Protein AF-A0A3D1Q870-F1 (afdb_monomer)

Secondary structure (DSSP, 8-state):
---------------------S------PPPPPTTEEEEEEEEEETTEEEEEESTT-TTSEEEPTT-BTTEEEEEEEEEEEEEEEEETTEEEEEEEEEEEEEEEEESTTSPPSSSPPPPSEEEEEEE-S-SS--BPPTT--EEEES--SSEEEEEEPPPB-SS-EEEEEEEETTEEEEEEETT--EEEEE-----S---EEEEEEESSS--

Structure (mmCIF, N/CA/C/O backbone):
data_AF-A0A3D1Q870-F1
#
_entry.id   AF-A0A3D1Q870-F1
#
loop_
_atom_site.group_PDB
_atom_site.id
_atom_site.type_symbol
_atom_site.label_atom_id
_atom_site.label_alt_id
_atom_site.label_comp_id
_atom_site.label_asym_id
_atom_site.label_entity_id
_atom_site.label_seq_id
_atom_site.pdbx_PDB_ins_code
_atom_site.Cartn_x
_atom_site.Cartn_y
_atom_site.Cartn_z
_atom_site.occupancy
_atom_site.B_iso_or_equiv
_atom_site.auth_seq_id
_atom_site.auth_comp_id
_atom_site.auth_asym_id
_atom_site.auth_atom_id
_atom_site.pdbx_PDB_model_num
ATOM 1 N N . MET A 1 1 ? -4.035 -58.813 -5.863 1.00 33.41 1 MET A N 1
ATOM 2 C CA . MET A 1 1 ? -3.296 -58.570 -4.606 1.00 33.41 1 MET A CA 1
ATOM 3 C C . MET A 1 1 ? -2.675 -57.186 -4.696 1.00 33.41 1 MET A C 1
ATOM 5 O O . MET A 1 1 ? -2.059 -56.928 -5.717 1.00 33.41 1 MET A O 1
ATOM 9 N N . LEU A 1 2 ? -2.872 -56.376 -3.641 1.00 24.66 2 LEU A N 1
ATOM 10 C CA . LEU A 1 2 ? -2.415 -54.988 -3.397 1.00 24.66 2 LEU A CA 1
ATOM 11 C C . LEU A 1 2 ? -2.923 -53.922 -4.392 1.00 24.66 2 LEU A C 1
ATOM 13 O O . LEU A 1 2 ? -2.919 -54.154 -5.588 1.00 24.66 2 LEU A O 1
ATOM 17 N N . SER A 1 3 ? -3.349 -52.710 -4.025 1.00 25.30 3 SER A N 1
ATOM 18 C CA . SER A 1 3 ? -3.689 -52.026 -2.759 1.00 25.30 3 SER A CA 1
ATOM 19 C C . SER A 1 3 ? -4.341 -50.686 -3.178 1.00 25.30 3 SER A C 1
ATOM 21 O O . SER A 1 3 ? -3.801 -50.010 -4.041 1.00 25.30 3 SER A O 1
ATOM 23 N N . SER A 1 4 ? -5.589 -50.394 -2.800 1.00 25.77 4 SER A N 1
ATOM 24 C CA . SER A 1 4 ? -6.003 -49.472 -1.718 1.00 25.77 4 SER A CA 1
ATOM 25 C C . SER A 1 4 ? -5.886 -47.947 -1.986 1.00 25.77 4 SER A C 1
ATOM 27 O O . SER A 1 4 ? -4.784 -47.422 -1.994 1.00 25.77 4 SER A O 1
ATOM 29 N N . PHE A 1 5 ? -7.068 -47.293 -2.083 1.00 26.98 5 PHE A N 1
ATOM 30 C CA . PHE A 1 5 ? -7.522 -46.002 -1.486 1.00 26.98 5 PHE A CA 1
ATOM 31 C C . PHE A 1 5 ? -6.734 -44.684 -1.750 1.00 26.98 5 PHE A C 1
ATOM 33 O O . PHE A 1 5 ? -5.523 -44.661 -1.644 1.00 26.98 5 PHE A O 1
ATOM 40 N N . LYS A 1 6 ? -7.324 -43.500 -2.026 1.00 26.97 6 LYS A N 1
ATOM 41 C CA . LYS A 1 6 ? -8.553 -42.829 -1.528 1.00 26.97 6 LYS A CA 1
ATOM 42 C C . LYS A 1 6 ? -9.106 -41.789 -2.541 1.00 26.97 6 LYS A C 1
ATOM 44 O O . LYS A 1 6 ? -8.357 -41.184 -3.295 1.00 26.97 6 LYS A O 1
ATOM 49 N N . LYS A 1 7 ? -10.427 -41.562 -2.438 1.00 28.06 7 LYS A N 1
ATOM 50 C CA . LYS A 1 7 ? -11.254 -40.396 -2.851 1.00 28.06 7 LYS A CA 1
ATOM 51 C C . LYS A 1 7 ? -10.486 -39.058 -2.752 1.00 28.06 7 LYS A C 1
ATOM 53 O O . LYS A 1 7 ? -9.773 -38.873 -1.778 1.00 28.06 7 LYS A O 1
ATOM 58 N N . GLY A 1 8 ? -10.605 -38.079 -3.648 1.00 35.22 8 GLY A N 1
ATOM 59 C CA . GLY A 1 8 ? -11.758 -37.682 -4.458 1.00 35.22 8 GLY A CA 1
ATOM 60 C C . GLY A 1 8 ? -12.431 -36.448 -3.845 1.00 35.22 8 GLY A C 1
ATOM 61 O O . GLY A 1 8 ? -13.452 -36.602 -3.184 1.00 35.22 8 GLY A O 1
ATOM 62 N N . LEU A 1 9 ? -11.824 -35.269 -4.024 1.00 27.78 9 LEU A N 1
ATOM 63 C CA . LEU A 1 9 ? -12.400 -33.915 -3.919 1.00 27.78 9 LEU A CA 1
ATOM 64 C C . LEU A 1 9 ? -11.300 -32.966 -4.459 1.00 27.78 9 LEU A C 1
ATOM 66 O O . LEU A 1 9 ? -10.149 -33.134 -4.074 1.00 27.78 9 LEU A O 1
ATOM 70 N N . VAL A 1 10 ? -11.526 -32.065 -5.418 1.00 26.92 10 VAL A N 1
ATOM 71 C CA . VAL A 1 10 ? -11.906 -30.668 -5.142 1.00 26.92 10 VAL A CA 1
ATOM 72 C C . VAL A 1 10 ? -11.896 -29.853 -6.456 1.00 26.92 10 VAL A C 1
ATOM 74 O O . VAL A 1 10 ? -10.986 -29.990 -7.264 1.00 26.92 10 VAL A O 1
ATOM 77 N N . LEU A 1 11 ? -12.921 -28.999 -6.566 1.00 24.77 11 LEU A N 1
ATOM 78 C CA . LEU A 1 11 ? -13.092 -27.717 -7.274 1.00 24.77 11 LEU A CA 1
ATOM 79 C C . LEU A 1 11 ? -12.929 -27.582 -8.802 1.00 24.77 11 LEU A C 1
ATOM 81 O O . LEU A 1 11 ? -11.872 -27.719 -9.404 1.00 24.77 11 LEU A O 1
ATOM 85 N N . THR A 1 12 ? -14.045 -27.137 -9.374 1.00 30.58 12 THR A N 1
ATOM 86 C CA . THR A 1 12 ? -14.262 -26.498 -10.670 1.00 30.58 12 THR A CA 1
ATOM 87 C C . THR A 1 12 ? -13.634 -25.104 -10.807 1.00 30.58 12 THR A C 1
ATOM 89 O O . THR A 1 12 ? -13.746 -24.285 -9.902 1.00 30.58 12 THR A O 1
ATOM 92 N N . LEU A 1 13 ? -13.151 -24.857 -12.035 1.00 30.41 13 LEU A N 1
ATOM 93 C CA . LEU A 1 13 ? -13.027 -23.594 -12.786 1.00 30.41 13 LEU A CA 1
ATOM 94 C C . LEU A 1 13 ? -12.157 -22.462 -12.204 1.00 30.41 13 LEU A C 1
ATOM 96 O O . LEU A 1 13 ? -12.638 -21.635 -11.442 1.00 30.41 13 LEU A O 1
ATOM 100 N N . ALA A 1 14 ? -10.924 -22.345 -12.712 1.00 30.56 14 ALA A N 1
ATOM 101 C CA . ALA A 1 14 ? -10.454 -21.209 -13.526 1.00 30.56 14 ALA A CA 1
ATOM 102 C C . ALA A 1 14 ? -8.920 -21.245 -13.644 1.00 30.56 14 ALA A C 1
ATOM 104 O O . ALA A 1 14 ? -8.225 -20.882 -12.708 1.00 30.56 14 ALA A O 1
ATOM 105 N N . ALA A 1 15 ? -8.414 -21.699 -14.792 1.00 31.33 15 ALA A N 1
ATOM 106 C CA . ALA A 1 15 ? -7.154 -21.271 -15.413 1.00 31.33 15 ALA A CA 1
ATOM 107 C C . ALA A 1 15 ? -6.890 -22.215 -16.590 1.00 31.33 15 ALA A C 1
ATOM 109 O O . ALA A 1 15 ? -6.182 -23.212 -16.477 1.00 31.33 15 ALA A O 1
ATOM 110 N N . LEU A 1 16 ? -7.510 -21.917 -17.733 1.00 32.25 16 LEU A N 1
ATOM 111 C CA . LEU A 1 16 ? -7.044 -22.441 -19.009 1.00 32.25 16 LEU A CA 1
ATOM 112 C C . LEU A 1 16 ? -5.763 -21.675 -19.356 1.00 32.25 16 LEU A C 1
ATOM 114 O O . LEU A 1 16 ? -5.789 -20.704 -20.103 1.00 32.25 16 LEU A O 1
ATOM 118 N N . PHE A 1 17 ? -4.656 -22.080 -18.750 1.00 43.50 17 PHE A N 1
ATOM 119 C CA . PHE A 1 17 ? -3.325 -21.753 -19.228 1.00 43.50 17 PHE A CA 1
ATOM 120 C C . PHE A 1 17 ? -2.703 -23.085 -19.597 1.00 43.50 17 PHE A C 1
ATOM 122 O O . PHE A 1 17 ? -2.547 -23.929 -18.722 1.00 43.50 17 PHE A O 1
ATOM 129 N N . LEU A 1 18 ? -2.471 -23.297 -20.891 1.00 37.19 18 LEU A N 1
ATOM 130 C CA . LEU A 1 18 ? -1.413 -24.126 -21.473 1.00 37.19 18 LEU A CA 1
ATOM 131 C C . LEU A 1 18 ? -1.760 -24.375 -22.940 1.00 37.19 18 LEU A C 1
ATOM 133 O O . LEU A 1 18 ? -2.785 -24.987 -23.222 1.00 37.19 18 LEU A O 1
ATOM 137 N N . LEU A 1 19 ? -0.892 -23.863 -23.817 1.00 34.41 19 LEU A N 1
ATOM 138 C CA . LEU A 1 19 ? -0.561 -24.225 -25.208 1.00 34.41 19 LEU A CA 1
ATOM 139 C C . LEU A 1 19 ? 0.023 -22.922 -25.804 1.00 34.41 19 LEU A C 1
ATOM 141 O O . LEU A 1 19 ? -0.718 -21.964 -25.959 1.00 34.41 19 LEU A O 1
ATOM 145 N N . LEU A 1 20 ? 1.304 -22.724 -26.117 1.00 34.03 20 LEU A N 1
ATOM 146 C CA . LEU A 1 20 ? 2.450 -23.582 -26.407 1.00 34.03 20 LEU A CA 1
ATOM 147 C C . LEU A 1 20 ? 3.723 -22.724 -26.250 1.00 34.03 20 LEU A C 1
ATOM 149 O O . LEU A 1 20 ? 3.874 -21.762 -26.997 1.00 34.03 20 LEU A O 1
ATOM 153 N N . SER A 1 21 ? 4.672 -23.111 -25.399 1.00 33.03 21 SER A N 1
ATOM 154 C CA . SER A 1 21 ? 6.092 -22.784 -25.619 1.00 33.03 21 SER A CA 1
ATOM 155 C C . SER A 1 21 ? 6.983 -23.691 -24.755 1.00 33.03 21 SER A C 1
ATOM 157 O O . SER A 1 21 ? 6.813 -23.731 -23.539 1.00 33.03 21 SER A O 1
ATOM 159 N N . PRO A 1 22 ? 7.933 -24.443 -25.346 1.00 36.12 22 PRO A N 1
ATOM 160 C CA . PRO A 1 22 ? 8.805 -25.379 -24.625 1.00 36.12 22 PRO A CA 1
ATOM 161 C C . PRO A 1 22 ? 9.960 -24.697 -23.863 1.00 36.12 22 PRO A C 1
ATOM 163 O O . PRO A 1 22 ? 10.930 -25.355 -23.505 1.00 36.12 22 PRO A O 1
ATOM 166 N N . TRP A 1 23 ? 9.844 -23.401 -23.570 1.00 33.28 23 TRP A N 1
ATOM 167 C CA . TRP A 1 23 ? 10.795 -22.633 -22.764 1.00 33.28 23 TRP A CA 1
ATOM 168 C C . TRP A 1 23 ? 10.153 -22.263 -21.432 1.00 33.28 23 TRP A C 1
ATOM 170 O O . TRP A 1 23 ? 9.948 -21.096 -21.129 1.00 33.28 23 TRP A O 1
ATOM 180 N N . ASN A 1 24 ? 9.791 -23.268 -20.639 1.00 44.81 24 ASN A N 1
ATOM 181 C CA . ASN A 1 24 ? 9.453 -23.043 -19.238 1.00 44.81 24 ASN A CA 1
ATOM 182 C C . ASN A 1 24 ? 10.723 -23.223 -18.397 1.00 44.81 24 ASN A C 1
ATOM 184 O O . ASN A 1 24 ? 10.814 -24.118 -17.558 1.00 44.81 24 ASN A O 1
ATOM 188 N N . THR A 1 25 ? 11.727 -22.386 -18.664 1.00 38.81 25 THR A N 1
ATOM 189 C CA . THR A 1 25 ? 12.669 -21.994 -17.615 1.00 38.81 25 THR A CA 1
ATOM 190 C C . THR A 1 25 ? 11.828 -21.176 -16.645 1.00 38.81 25 THR A C 1
ATOM 192 O O . THR A 1 25 ? 11.110 -20.284 -17.086 1.00 38.81 25 THR A O 1
ATOM 195 N N . ALA A 1 26 ? 11.812 -21.527 -15.360 1.00 40.56 26 ALA A N 1
ATOM 196 C CA . ALA A 1 26 ? 11.117 -20.737 -14.352 1.00 40.56 26 ALA A CA 1
ATOM 197 C C . ALA A 1 26 ? 11.496 -19.260 -14.546 1.00 40.56 26 ALA A C 1
ATOM 199 O O . ALA A 1 26 ? 12.675 -18.930 -14.436 1.00 40.56 26 ALA A O 1
ATOM 200 N N . ALA A 1 27 ? 10.538 -18.407 -14.920 1.00 48.28 27 ALA A N 1
ATOM 201 C CA . ALA A 1 27 ? 10.778 -16.975 -14.981 1.00 48.28 27 ALA A CA 1
ATOM 202 C C . ALA A 1 27 ? 11.251 -16.573 -13.584 1.00 48.28 27 ALA A C 1
ATOM 204 O O . ALA A 1 27 ? 10.527 -16.768 -12.607 1.00 48.28 27 ALA A O 1
ATOM 205 N N . ILE A 1 28 ? 12.497 -16.122 -13.477 1.00 56.97 28 ILE A N 1
ATOM 206 C CA . ILE A 1 28 ? 13.019 -15.579 -12.231 1.00 56.97 28 ILE A CA 1
ATOM 207 C C . ILE A 1 28 ? 12.273 -14.25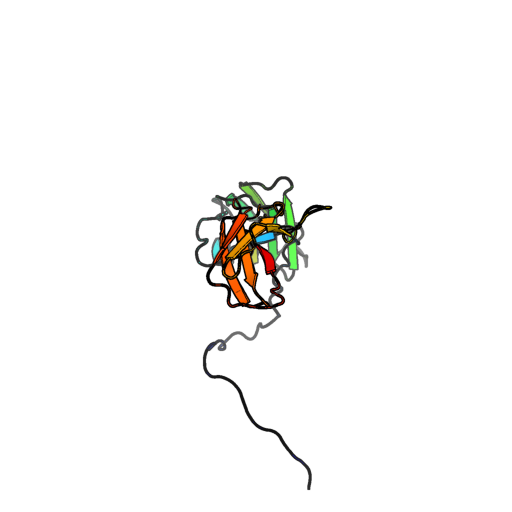9 -12.063 1.00 56.97 28 ILE A C 1
ATOM 209 O O . ILE A 1 28 ? 12.607 -13.265 -12.705 1.00 56.97 28 ILE A O 1
ATOM 213 N N . GLU A 1 29 ? 11.180 -14.279 -11.301 1.00 63.19 29 GLU A N 1
ATOM 214 C CA . GLU A 1 29 ? 10.528 -13.051 -10.867 1.00 63.19 29 GLU A CA 1
ATOM 215 C C . GLU A 1 29 ? 11.457 -12.363 -9.866 1.00 63.19 29 GLU A C 1
ATOM 217 O O . GLU A 1 29 ? 11.959 -12.985 -8.929 1.00 63.19 29 GLU A O 1
ATOM 222 N N . ALA A 1 30 ? 11.724 -11.086 -10.110 1.00 70.50 30 ALA A N 1
ATOM 223 C CA . ALA A 1 30 ? 12.561 -10.269 -9.261 1.00 70.50 30 ALA A CA 1
ATOM 224 C C . ALA A 1 30 ? 11.982 -10.159 -7.843 1.00 70.50 30 ALA A C 1
ATOM 226 O O . ALA A 1 30 ? 10.779 -9.956 -7.661 1.00 70.50 30 ALA A O 1
ATOM 227 N N . GLU A 1 31 ? 12.855 -10.243 -6.841 1.00 76.31 31 GLU A N 1
ATOM 228 C CA . GLU A 1 31 ? 12.473 -10.042 -5.447 1.00 76.31 31 GLU A CA 1
ATOM 229 C C . GLU A 1 31 ? 12.440 -8.540 -5.132 1.00 76.31 31 GLU A C 1
ATOM 231 O O . GLU A 1 31 ? 13.410 -7.812 -5.361 1.00 76.31 31 GLU A O 1
ATOM 236 N N . LEU A 1 32 ? 11.299 -8.059 -4.634 1.00 85.81 32 LEU A N 1
ATOM 237 C CA . LEU A 1 32 ? 11.161 -6.676 -4.189 1.00 85.81 32 LEU A CA 1
ATOM 238 C C . LEU A 1 32 ? 11.816 -6.493 -2.817 1.00 85.81 32 LEU A C 1
ATOM 240 O O . LEU A 1 32 ? 11.658 -7.364 -1.960 1.00 85.81 32 LEU A O 1
ATOM 244 N N . PRO A 1 33 ? 12.477 -5.351 -2.557 1.00 84.44 33 PRO A N 1
ATOM 245 C CA . PRO A 1 33 ? 12.966 -5.040 -1.220 1.00 84.44 33 PRO A CA 1
ATOM 246 C C . PRO A 1 33 ? 11.843 -5.084 -0.178 1.00 84.44 33 PRO A C 1
ATOM 248 O O . PRO A 1 33 ? 10.723 -4.630 -0.443 1.00 84.44 33 PRO A O 1
ATOM 251 N N . GLU A 1 34 ? 12.156 -5.578 1.023 1.00 78.12 34 GLU A N 1
ATOM 252 C CA . GLU A 1 34 ? 11.234 -5.532 2.161 1.00 78.12 34 GLU A CA 1
ATOM 253 C C . GLU A 1 34 ? 10.720 -4.104 2.401 1.00 78.12 34 GLU A C 1
ATOM 255 O O . GLU A 1 34 ? 11.435 -3.119 2.203 1.00 78.12 34 GLU A O 1
ATOM 260 N N . GLY A 1 35 ? 9.456 -3.983 2.816 1.00 75.19 35 GLY A N 1
ATOM 261 C CA . GLY A 1 35 ? 8.831 -2.677 3.031 1.00 75.19 35 GLY A CA 1
ATOM 262 C C . GLY A 1 35 ? 8.480 -1.933 1.738 1.00 75.19 35 GLY A C 1
ATOM 263 O O . GLY A 1 35 ? 8.226 -0.732 1.776 1.00 75.19 35 GLY A O 1
ATOM 264 N N . THR A 1 36 ? 8.446 -2.607 0.584 1.00 84.50 36 THR A N 1
ATOM 265 C CA . THR A 1 36 ? 7.981 -2.020 -0.681 1.00 84.50 36 THR A CA 1
ATOM 266 C C . THR A 1 36 ? 6.827 -2.811 -1.288 1.00 84.50 36 THR A C 1
ATOM 268 O O . THR A 1 36 ? 6.612 -3.980 -0.974 1.00 84.50 36 THR A O 1
ATOM 271 N N . VAL A 1 37 ? 6.049 -2.155 -2.150 1.00 86.06 37 VAL A N 1
ATOM 272 C CA . VAL A 1 37 ? 4.981 -2.794 -2.928 1.00 86.06 37 VAL A CA 1
ATOM 273 C C . VAL A 1 37 ? 5.076 -2.381 -4.390 1.00 86.06 37 VAL A C 1
ATOM 275 O O . VAL A 1 37 ? 5.227 -1.194 -4.699 1.00 86.06 37 VAL A O 1
ATOM 278 N N . GLU A 1 38 ? 4.987 -3.363 -5.289 1.00 90.94 38 GLU A N 1
ATOM 279 C CA . GLU A 1 38 ? 4.937 -3.143 -6.735 1.00 90.94 38 GLU A CA 1
ATOM 280 C C . GLU A 1 38 ? 3.742 -2.255 -7.092 1.00 90.94 38 GLU A C 1
ATOM 282 O O . GLU A 1 38 ? 2.603 -2.511 -6.696 1.00 90.94 38 GLU A O 1
ATOM 287 N N . ILE A 1 39 ? 4.004 -1.209 -7.873 1.00 89.88 39 ILE A N 1
ATOM 288 C CA . ILE A 1 39 ? 2.956 -0.338 -8.413 1.00 89.88 39 ILE A CA 1
ATOM 289 C C . ILE A 1 39 ? 2.927 -0.314 -9.933 1.00 89.88 39 ILE A C 1
ATOM 291 O O . ILE A 1 39 ? 1.913 0.096 -10.494 1.00 89.88 39 ILE A O 1
ATOM 295 N N . ALA A 1 40 ? 4.010 -0.728 -10.584 1.00 95.38 40 ALA A N 1
ATOM 296 C CA . ALA A 1 40 ? 4.080 -0.860 -12.025 1.00 95.38 40 ALA A CA 1
ATOM 297 C C . ALA A 1 40 ? 5.156 -1.877 -12.400 1.00 95.38 40 ALA A C 1
ATOM 299 O O . ALA A 1 40 ? 6.270 -1.820 -11.883 1.00 95.38 40 ALA A O 1
ATOM 300 N N . LYS A 1 41 ? 4.839 -2.738 -13.357 1.00 96.44 41 LYS A N 1
ATOM 301 C CA . LYS A 1 41 ? 5.787 -3.573 -14.081 1.00 96.44 41 LYS A CA 1
ATOM 302 C C . LYS A 1 41 ? 5.608 -3.341 -15.570 1.00 96.44 41 LYS A C 1
ATOM 304 O O . LYS A 1 41 ? 4.479 -3.319 -16.068 1.00 96.44 41 LYS A O 1
ATOM 309 N N . PHE A 1 42 ? 6.722 -3.164 -16.266 1.00 97.25 42 PHE A N 1
ATOM 310 C CA . PHE A 1 42 ? 6.771 -3.023 -17.713 1.00 97.25 42 PHE A CA 1
ATOM 311 C C . PHE A 1 42 ? 7.605 -4.152 -18.296 1.00 97.25 42 PHE A C 1
ATOM 313 O O . PHE A 1 42 ? 8.734 -4.352 -17.858 1.00 97.25 42 PHE A O 1
ATOM 320 N N . ASN A 1 43 ? 7.076 -4.841 -19.301 1.00 95.94 43 ASN A N 1
ATOM 321 C CA . ASN A 1 43 ? 7.863 -5.767 -20.110 1.00 95.94 43 ASN A CA 1
ATOM 322 C C . ASN A 1 43 ? 8.504 -4.991 -21.259 1.00 95.94 43 ASN A C 1
ATOM 324 O O . ASN A 1 43 ? 7.835 -4.168 -21.889 1.00 95.94 43 ASN A O 1
ATOM 328 N N . CYS A 1 44 ? 9.771 -5.260 -21.538 1.00 93.62 44 CYS A N 1
ATOM 329 C CA . CYS A 1 44 ? 10.439 -4.774 -22.732 1.00 93.62 44 CYS A CA 1
ATOM 330 C C . CYS A 1 44 ? 10.195 -5.770 -23.870 1.00 93.62 44 CYS A C 1
ATOM 332 O O . CYS A 1 44 ? 10.481 -6.961 -23.745 1.00 93.62 44 CYS A O 1
ATOM 334 N N . ILE A 1 45 ? 9.618 -5.297 -24.969 1.00 91.31 45 ILE A N 1
ATOM 335 C CA . ILE A 1 45 ? 9.328 -6.098 -26.159 1.00 91.31 45 ILE A CA 1
ATOM 336 C C . ILE A 1 45 ? 9.876 -5.317 -27.347 1.00 91.31 45 ILE A C 1
ATOM 338 O O . ILE A 1 45 ? 9.422 -4.204 -27.607 1.00 91.31 45 ILE A O 1
ATOM 342 N N . ASP A 1 46 ? 10.874 -5.879 -28.030 1.00 87.81 46 ASP A N 1
ATOM 343 C CA . ASP A 1 46 ? 11.562 -5.245 -29.163 1.00 87.81 46 ASP A CA 1
ATOM 344 C C . ASP A 1 46 ? 12.079 -3.824 -28.844 1.00 87.81 46 ASP A C 1
ATOM 346 O O . ASP A 1 46 ? 11.962 -2.900 -29.649 1.00 87.81 46 ASP A O 1
ATOM 350 N N . GLY A 1 47 ? 12.622 -3.634 -27.634 1.00 83.69 47 GLY A N 1
ATOM 351 C CA . GLY A 1 47 ? 13.133 -2.344 -27.162 1.00 83.69 47 GLY A CA 1
ATOM 352 C C . GLY A 1 47 ? 12.051 -1.350 -26.727 1.00 83.69 47 GLY A C 1
ATOM 353 O O . GLY A 1 47 ? 12.361 -0.193 -26.468 1.00 83.69 47 GLY A O 1
ATOM 354 N N . GLN A 1 48 ? 10.783 -1.758 -26.640 1.00 92.06 48 GLN A N 1
ATOM 355 C CA . GLN A 1 48 ? 9.695 -0.903 -26.170 1.00 92.06 48 GLN A CA 1
ATOM 356 C C . GLN A 1 48 ? 9.087 -1.425 -24.865 1.00 92.06 48 GLN A C 1
ATOM 358 O O . GLN A 1 48 ? 8.704 -2.588 -24.755 1.00 92.06 48 GLN A O 1
ATOM 363 N N . TYR A 1 49 ? 8.908 -0.532 -23.890 1.00 96.12 49 TYR A N 1
ATOM 364 C CA . TYR A 1 49 ? 8.288 -0.860 -22.606 1.00 96.12 49 TYR A CA 1
ATOM 365 C C . TYR A 1 49 ? 6.760 -0.823 -22.672 1.00 96.12 49 TYR A C 1
ATOM 367 O O . TYR A 1 49 ? 6.151 0.210 -22.968 1.00 96.12 49 TYR A O 1
ATOM 375 N N . VAL A 1 50 ? 6.134 -1.947 -22.333 1.00 95.88 50 VAL A N 1
ATOM 376 C CA . VAL A 1 50 ? 4.680 -2.120 -22.274 1.00 95.88 50 VAL A CA 1
ATOM 377 C C . VAL A 1 50 ? 4.268 -2.411 -20.838 1.00 95.88 50 VAL A C 1
ATOM 379 O O . VAL A 1 50 ? 4.756 -3.359 -20.227 1.00 95.88 50 VAL A O 1
ATOM 382 N N . PHE A 1 51 ? 3.357 -1.599 -20.297 1.00 95.62 51 PHE A N 1
ATOM 383 C CA . PHE A 1 51 ? 2.801 -1.815 -18.961 1.00 95.62 51 PHE A CA 1
ATOM 384 C C . PHE A 1 51 ? 2.084 -3.167 -18.891 1.00 95.62 51 PHE A C 1
ATOM 386 O O . PHE A 1 51 ? 1.213 -3.451 -19.714 1.00 95.62 51 PHE A O 1
ATOM 393 N N . GLU A 1 52 ? 2.411 -3.967 -17.883 1.00 94.62 52 GLU A N 1
ATOM 394 C CA . GLU A 1 52 ? 1.817 -5.283 -17.659 1.00 94.62 52 GLU A CA 1
ATOM 395 C C . GLU A 1 52 ? 0.839 -5.258 -16.479 1.00 94.62 52 GLU A C 1
ATOM 397 O O . GLU A 1 52 ? -0.334 -5.606 -16.627 1.00 94.62 52 GLU A O 1
ATOM 402 N N . ARG A 1 53 ? 1.302 -4.821 -15.304 1.00 88.06 53 ARG A N 1
ATOM 403 C CA . ARG A 1 53 ? 0.559 -4.926 -14.041 1.00 88.06 53 ARG A CA 1
ATOM 404 C C . ARG A 1 53 ? 1.066 -3.891 -13.015 1.00 88.06 53 ARG A C 1
ATOM 406 O O . ARG A 1 53 ? 2.108 -3.281 -13.253 1.00 88.06 53 ARG A O 1
ATOM 413 N N . PRO A 1 54 ? 0.377 -3.688 -11.877 1.00 87.00 54 PRO A N 1
ATOM 414 C CA . PRO A 1 54 ? -0.972 -4.150 -11.534 1.00 87.00 54 PRO A CA 1
ATOM 415 C C . PRO A 1 54 ? -2.068 -3.460 -12.357 1.00 87.00 54 PRO A C 1
ATOM 417 O O . PRO A 1 54 ? -1.957 -2.289 -12.714 1.00 87.00 54 PRO A O 1
ATOM 420 N N . ALA A 1 55 ? -3.169 -4.158 -12.641 1.00 72.75 55 ALA A N 1
ATOM 421 C CA . ALA A 1 55 ? -4.319 -3.537 -13.301 1.00 72.75 55 ALA A CA 1
ATOM 422 C C . ALA A 1 55 ? -4.882 -2.376 -12.455 1.00 72.75 55 ALA A C 1
ATOM 424 O O . ALA A 1 55 ? -5.009 -2.500 -11.240 1.00 72.75 55 ALA A O 1
ATOM 425 N N . GLY A 1 56 ? -5.230 -1.255 -13.093 1.00 76.50 56 GLY A N 1
ATOM 426 C CA . GLY A 1 56 ? -5.709 -0.040 -12.423 1.00 76.50 56 GLY A CA 1
ATOM 427 C C . GLY A 1 56 ? -4.611 0.988 -12.135 1.00 76.50 56 GLY A C 1
ATOM 428 O O . GLY A 1 56 ? -4.929 2.150 -11.899 1.00 76.50 56 GLY A O 1
ATOM 429 N N . ASN A 1 57 ? -3.336 0.599 -12.232 1.00 84.31 57 ASN A N 1
ATOM 430 C CA . ASN A 1 57 ? -2.199 1.500 -12.027 1.00 84.31 57 ASN A CA 1
ATOM 431 C C . ASN A 1 57 ? -1.606 2.042 -13.339 1.00 84.31 57 ASN A C 1
ATOM 433 O O . ASN A 1 57 ? -0.513 2.615 -13.334 1.00 84.31 57 ASN A O 1
ATOM 437 N N . GLN A 1 58 ? -2.299 1.879 -14.471 1.00 91.25 58 GLN A N 1
ATOM 438 C CA . GLN A 1 58 ? -1.839 2.418 -15.749 1.00 91.25 58 GLN A CA 1
ATOM 439 C C . GLN A 1 58 ? -1.607 3.933 -15.634 1.00 91.25 58 GLN A C 1
ATOM 441 O O . GLN A 1 58 ? -2.509 4.687 -15.278 1.00 91.25 58 GLN A O 1
ATOM 446 N N . GLY A 1 59 ? -0.386 4.379 -15.937 1.00 89.88 59 GLY A N 1
ATOM 447 C CA . GLY A 1 59 ? 0.005 5.791 -15.871 1.00 89.88 59 GLY A CA 1
ATOM 448 C C . GLY A 1 59 ? 0.497 6.280 -14.504 1.00 89.88 59 GLY A C 1
ATOM 449 O O . GLY A 1 59 ? 0.918 7.430 -14.408 1.00 89.88 59 GLY A O 1
ATOM 450 N N . MET A 1 60 ? 0.510 5.436 -13.462 1.00 90.19 60 MET A N 1
ATOM 451 C CA . MET A 1 60 ? 1.154 5.774 -12.177 1.00 90.19 60 MET A CA 1
ATOM 452 C C . MET A 1 60 ? 2.666 5.957 -12.325 1.00 90.19 60 MET A C 1
ATOM 454 O O . MET A 1 60 ? 3.262 6.788 -11.644 1.00 90.19 60 MET A O 1
ATOM 458 N N . VAL A 1 61 ? 3.267 5.192 -13.236 1.00 97.62 61 VAL A N 1
ATOM 459 C CA . VAL A 1 61 ? 4.642 5.351 -13.706 1.00 97.62 61 VAL A CA 1
ATOM 460 C C . VAL A 1 61 ? 4.598 5.523 -15.218 1.00 97.62 61 VAL A C 1
ATOM 462 O O . VAL A 1 61 ? 3.825 4.851 -15.904 1.00 97.62 61 VAL A O 1
ATOM 465 N N . VAL A 1 62 ? 5.420 6.427 -15.735 1.00 98.06 62 VAL A N 1
ATOM 466 C CA . VAL A 1 62 ? 5.588 6.678 -17.165 1.00 98.06 62 VAL A CA 1
ATOM 467 C C . VAL A 1 62 ? 7.066 6.541 -17.495 1.00 98.06 62 VAL A C 1
ATOM 469 O O . VAL A 1 62 ? 7.893 7.273 -16.945 1.00 98.06 62 VAL A O 1
ATOM 472 N N . ILE A 1 63 ? 7.385 5.614 -18.399 1.00 98.19 63 ILE A N 1
ATOM 473 C CA . ILE A 1 63 ? 8.722 5.474 -18.977 1.00 98.19 63 ILE A CA 1
ATOM 474 C C . ILE A 1 63 ? 8.942 6.628 -19.956 1.00 98.19 63 ILE A C 1
ATOM 476 O O . ILE A 1 63 ? 8.088 6.927 -20.793 1.00 98.19 63 ILE A O 1
ATOM 480 N N . GLY A 1 64 ? 10.064 7.321 -19.794 1.00 96.88 64 GLY A N 1
ATOM 481 C CA . GLY A 1 64 ? 10.416 8.490 -20.582 1.00 96.88 64 GLY A CA 1
ATOM 482 C C . GLY A 1 64 ? 10.725 8.149 -22.043 1.00 96.88 64 GLY A C 1
ATOM 483 O O . GLY A 1 64 ? 11.009 6.997 -22.379 1.00 96.88 64 GLY A O 1
ATOM 484 N N . PRO A 1 65 ? 10.681 9.154 -22.933 1.00 94.44 65 PRO A N 1
ATOM 485 C CA . PRO A 1 65 ? 10.982 8.955 -24.344 1.00 94.44 65 PRO A CA 1
ATOM 486 C C . PRO A 1 65 ? 12.434 8.502 -24.540 1.00 94.44 65 PRO A C 1
ATOM 488 O O . PRO A 1 65 ? 13.330 8.948 -23.824 1.00 94.44 65 PRO A O 1
ATOM 491 N N . GLY A 1 66 ? 12.657 7.657 -25.548 1.00 92.12 66 GLY A N 1
ATOM 492 C CA . GLY A 1 66 ? 13.987 7.150 -25.896 1.00 92.12 66 GLY A CA 1
ATOM 493 C C . GLY A 1 66 ? 14.500 6.023 -24.998 1.00 92.12 66 GLY A C 1
ATOM 494 O O . GLY A 1 66 ? 15.671 5.694 -25.103 1.00 92.12 66 GLY A O 1
ATOM 495 N N . ALA A 1 67 ? 13.656 5.459 -24.128 1.00 95.19 67 ALA A N 1
ATOM 496 C CA . ALA A 1 67 ? 13.980 4.220 -23.433 1.00 95.19 67 ALA A CA 1
ATOM 497 C C . ALA A 1 67 ? 14.010 3.039 -24.415 1.00 95.19 67 ALA A C 1
ATOM 499 O O . ALA A 1 67 ? 13.159 2.966 -25.306 1.00 95.19 67 ALA A O 1
ATOM 500 N N . ASP A 1 68 ? 14.960 2.134 -24.219 1.00 94.69 68 ASP A N 1
ATOM 501 C CA . ASP A 1 68 ? 15.220 0.974 -25.069 1.00 94.69 68 ASP A CA 1
ATOM 502 C C . ASP A 1 68 ? 15.619 -0.260 -24.236 1.00 94.69 68 ASP A C 1
ATOM 504 O O . ASP A 1 68 ? 15.413 -0.298 -23.019 1.00 94.69 68 ASP A O 1
ATOM 508 N N . GLY A 1 69 ? 16.165 -1.291 -24.888 1.00 91.00 69 GLY A N 1
ATOM 509 C CA . GLY A 1 69 ? 16.638 -2.507 -24.225 1.00 91.00 69 GLY A CA 1
ATOM 510 C C . GLY A 1 69 ? 17.728 -2.268 -23.176 1.00 91.00 69 GLY A C 1
ATOM 511 O O . GLY A 1 69 ? 17.858 -3.088 -22.275 1.00 91.00 69 GLY A O 1
ATOM 512 N N . ASP A 1 70 ? 18.446 -1.143 -23.216 1.00 93.31 70 ASP A N 1
ATOM 513 C CA . ASP A 1 70 ? 19.524 -0.848 -22.267 1.00 93.31 70 ASP A CA 1
ATOM 514 C C . ASP A 1 70 ? 19.043 -0.060 -21.045 1.00 93.31 70 ASP A C 1
ATOM 516 O O . ASP A 1 70 ? 19.684 -0.086 -19.991 1.00 93.31 70 ASP A O 1
ATOM 520 N N . GLY A 1 71 ? 17.918 0.649 -21.151 1.00 94.69 71 GLY A N 1
ATOM 521 C CA . GLY A 1 71 ? 17.382 1.425 -20.041 1.00 94.69 71 GLY A CA 1
ATOM 522 C C . GLY A 1 71 ? 16.576 2.637 -20.457 1.00 94.69 71 GLY A C 1
ATOM 523 O O . GLY A 1 71 ? 16.104 2.769 -21.582 1.00 94.69 71 GLY A O 1
ATOM 524 N N . GLY A 1 72 ? 16.390 3.553 -19.511 1.00 97.12 72 GLY A N 1
ATOM 525 C CA . GLY A 1 72 ? 15.638 4.771 -19.757 1.00 97.12 72 GLY A CA 1
ATOM 526 C C . GLY A 1 72 ? 15.451 5.647 -18.529 1.00 97.12 72 GLY A C 1
ATOM 527 O O . GLY A 1 72 ? 16.044 5.455 -17.465 1.00 97.12 72 GLY A O 1
ATOM 528 N N . SER A 1 73 ? 14.589 6.647 -18.690 1.00 98.19 73 SER A N 1
ATOM 529 C CA . SER A 1 73 ? 14.117 7.492 -17.592 1.00 98.19 73 SER A CA 1
ATOM 530 C C . SER A 1 73 ? 12.692 7.125 -17.198 1.00 98.19 73 SER A C 1
ATOM 532 O O . SER A 1 73 ? 11.970 6.485 -17.960 1.00 98.19 73 SER A O 1
ATOM 534 N N . PHE A 1 74 ? 12.270 7.537 -16.008 1.00 98.56 74 PHE A N 1
ATOM 535 C CA . PHE A 1 74 ? 10.886 7.406 -15.567 1.00 98.56 74 PHE A CA 1
ATOM 536 C C . PHE A 1 74 ? 10.419 8.647 -14.808 1.00 98.56 74 PHE A C 1
ATOM 538 O O . PHE A 1 74 ? 11.212 9.369 -14.196 1.00 98.56 74 PHE A O 1
ATOM 545 N N . THR A 1 75 ? 9.104 8.844 -14.804 1.00 98.38 75 THR A N 1
ATOM 546 C CA . THR A 1 75 ? 8.385 9.741 -13.889 1.00 98.38 75 THR A CA 1
ATOM 547 C C . THR A 1 75 ? 7.242 8.976 -13.228 1.00 98.38 75 THR A C 1
ATOM 549 O O . THR A 1 75 ? 6.740 8.008 -13.798 1.00 98.38 75 THR A O 1
ATOM 552 N N . ALA A 1 76 ? 6.842 9.379 -12.025 1.00 96.75 76 ALA A N 1
ATOM 553 C CA . ALA A 1 76 ? 5.793 8.726 -11.255 1.00 96.75 76 ALA A CA 1
ATOM 554 C C . ALA A 1 76 ? 4.912 9.740 -10.514 1.00 96.75 76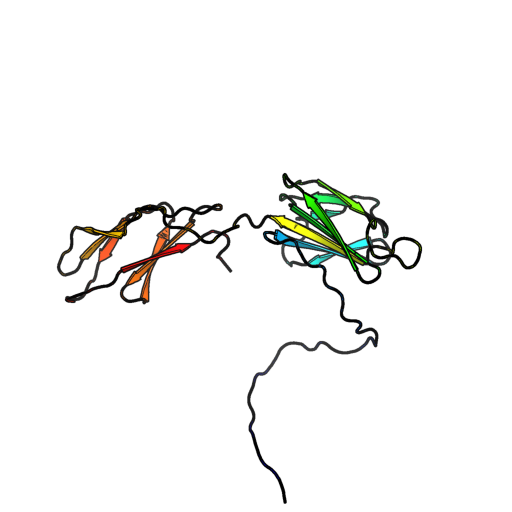 ALA A C 1
ATOM 556 O O . ALA A 1 76 ? 5.386 10.778 -10.049 1.00 96.75 76 ALA A O 1
ATOM 557 N N . SER A 1 77 ? 3.624 9.421 -10.374 1.00 91.31 77 SER A N 1
ATOM 558 C CA . SER A 1 77 ? 2.656 10.216 -9.600 1.00 91.31 77 SER A CA 1
ATOM 559 C C . SER A 1 77 ? 2.727 9.954 -8.090 1.00 91.31 77 SER A C 1
ATOM 561 O O . SER A 1 77 ? 2.147 10.702 -7.303 1.00 91.31 77 SER A O 1
ATOM 563 N N . VAL A 1 78 ? 3.445 8.904 -7.682 1.00 86.44 78 VAL A N 1
ATOM 564 C CA . VAL A 1 78 ? 3.698 8.522 -6.288 1.00 86.44 78 VAL A CA 1
ATOM 565 C C . VAL A 1 78 ? 5.200 8.323 -6.054 1.00 86.44 78 VAL A C 1
ATOM 567 O O . VAL A 1 78 ? 5.928 8.052 -7.011 1.00 86.44 78 VAL A O 1
ATOM 570 N N . PRO A 1 79 ? 5.693 8.436 -4.807 1.00 92.06 79 PRO A N 1
ATOM 571 C CA . PRO A 1 79 ? 7.101 8.193 -4.512 1.00 92.06 79 PRO A CA 1
ATOM 572 C C . PRO A 1 79 ? 7.516 6.740 -4.786 1.00 92.06 79 PRO A C 1
ATOM 574 O O . PRO A 1 79 ? 6.845 5.803 -4.356 1.00 92.06 79 PRO A O 1
ATOM 577 N N . ILE A 1 80 ? 8.652 6.565 -5.454 1.00 94.69 80 ILE A N 1
ATOM 578 C CA . ILE A 1 80 ? 9.306 5.291 -5.760 1.00 94.69 80 ILE A CA 1
ATOM 579 C C . ILE A 1 80 ? 10.451 5.079 -4.773 1.00 94.69 80 ILE A C 1
ATOM 581 O O . ILE A 1 80 ? 11.352 5.915 -4.671 1.00 94.69 80 ILE A O 1
ATOM 585 N N . ALA A 1 81 ? 10.414 3.962 -4.052 1.00 93.12 81 ALA A N 1
ATOM 586 C CA . AL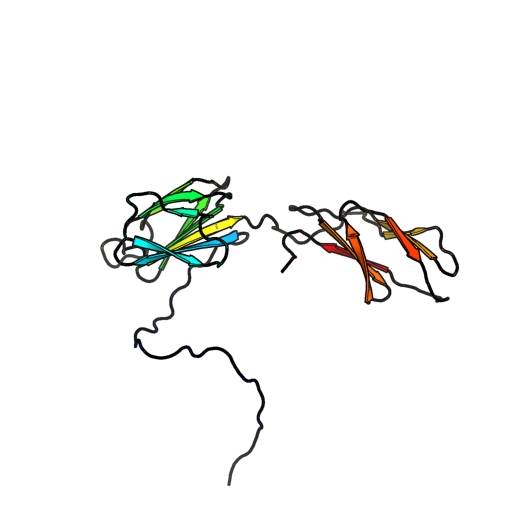A A 1 81 ? 11.467 3.545 -3.124 1.00 93.12 81 ALA A CA 1
ATOM 587 C C . ALA A 1 81 ? 12.430 2.534 -3.754 1.00 93.12 81 ALA A C 1
ATOM 589 O O . ALA A 1 81 ? 13.576 2.441 -3.321 1.00 93.12 81 ALA A O 1
ATOM 590 N N . ALA A 1 82 ? 11.998 1.797 -4.780 1.00 95.88 82 ALA A N 1
ATOM 591 C CA . ALA A 1 82 ? 12.858 0.858 -5.482 1.00 95.88 82 ALA A CA 1
ATOM 592 C C . ALA A 1 82 ? 12.491 0.731 -6.961 1.00 95.88 82 ALA A C 1
ATOM 594 O O . ALA A 1 82 ? 11.318 0.797 -7.339 1.00 95.88 82 ALA A O 1
ATOM 595 N N . VAL A 1 83 ? 13.517 0.523 -7.779 1.00 98.00 83 VAL A N 1
ATOM 596 C CA . VAL A 1 83 ? 13.399 0.108 -9.174 1.00 98.00 83 VAL A CA 1
ATOM 597 C C . VAL A 1 83 ? 14.206 -1.165 -9.341 1.00 98.00 83 VAL A C 1
ATOM 599 O O . VAL A 1 83 ? 15.397 -1.188 -9.028 1.00 98.00 83 VAL A O 1
ATOM 602 N N . VAL A 1 84 ? 13.547 -2.215 -9.812 1.00 97.12 84 VAL A N 1
ATOM 603 C CA . VAL A 1 84 ? 14.164 -3.515 -10.056 1.00 97.12 84 VAL A CA 1
ATOM 604 C C . VAL A 1 84 ? 14.142 -3.784 -11.548 1.00 97.12 84 VAL A C 1
ATOM 606 O O . VAL A 1 84 ? 13.090 -3.712 -12.175 1.00 97.12 84 VAL A O 1
ATOM 609 N N . VAL A 1 85 ? 15.305 -4.059 -12.114 1.00 95.62 85 VAL A N 1
ATOM 610 C CA . VAL A 1 85 ? 15.501 -4.345 -13.534 1.00 95.62 85 VAL A CA 1
ATOM 611 C C . VAL A 1 85 ? 15.877 -5.812 -13.653 1.00 95.62 85 VAL A C 1
ATOM 613 O O . VAL A 1 85 ? 16.681 -6.293 -12.860 1.00 95.62 85 VAL A O 1
ATOM 616 N N . ALA A 1 86 ? 15.306 -6.532 -14.613 1.00 93.00 86 ALA A N 1
ATOM 617 C CA . ALA A 1 86 ? 15.606 -7.940 -14.836 1.00 93.00 86 ALA A CA 1
ATOM 618 C C . ALA A 1 86 ? 15.931 -8.221 -16.301 1.00 93.00 86 ALA A C 1
ATOM 620 O O . ALA A 1 86 ? 15.348 -7.616 -17.200 1.00 93.00 86 ALA A O 1
ATOM 621 N N . GLY A 1 87 ? 16.842 -9.164 -16.518 1.00 89.69 87 GLY A N 1
ATOM 622 C CA . GLY A 1 87 ? 17.283 -9.617 -17.833 1.00 89.69 87 GLY A CA 1
ATOM 623 C C . GLY A 1 87 ? 18.430 -10.619 -17.721 1.00 89.69 87 GLY A C 1
ATOM 624 O O . GLY A 1 87 ? 19.103 -10.700 -16.688 1.00 89.69 87 GLY A O 1
ATOM 625 N N . GLY A 1 88 ? 18.615 -11.436 -18.762 1.00 85.69 88 GLY A N 1
ATOM 626 C CA . GLY A 1 88 ? 19.706 -12.418 -18.850 1.00 85.69 88 GLY A CA 1
ATOM 627 C C . GLY A 1 88 ? 19.706 -13.461 -17.732 1.00 85.69 88 GLY A C 1
ATOM 628 O O . GLY A 1 88 ? 20.757 -13.963 -17.342 1.00 85.69 88 GLY A O 1
ATOM 629 N N . GLY A 1 89 ? 18.529 -13.785 -17.191 1.00 85.00 89 GLY A N 1
ATOM 630 C CA . GLY A 1 89 ? 18.391 -14.763 -16.110 1.00 85.00 89 GLY A CA 1
ATOM 631 C C . GLY A 1 89 ? 18.714 -14.238 -14.705 1.00 85.00 89 GLY A C 1
ATOM 632 O O . GLY A 1 89 ? 18.893 -15.045 -13.794 1.00 85.00 89 GLY A O 1
ATOM 633 N N . GLY A 1 90 ? 18.762 -12.921 -14.488 1.00 87.94 90 GLY A N 1
ATOM 634 C CA . GLY A 1 90 ? 18.805 -12.344 -13.141 1.00 87.94 90 GLY A CA 1
ATOM 635 C C . GLY A 1 90 ? 18.233 -10.935 -13.071 1.00 87.94 90 GLY A C 1
ATOM 636 O O . GLY A 1 90 ? 17.481 -10.516 -13.949 1.00 87.94 90 GLY A O 1
ATOM 637 N N . PHE A 1 91 ? 18.560 -10.222 -11.994 1.00 91.62 91 PHE A N 1
ATOM 638 C CA . PHE A 1 91 ? 18.036 -8.886 -11.729 1.00 91.62 91 PHE A CA 1
ATOM 639 C C . PHE A 1 91 ? 19.044 -7.995 -10.999 1.00 91.62 91 PHE A C 1
ATOM 641 O O . PHE A 1 91 ? 19.906 -8.479 -10.265 1.00 91.62 91 PHE A O 1
ATOM 648 N N . SER A 1 92 ? 18.891 -6.685 -11.172 1.00 92.00 92 SER A N 1
ATOM 649 C CA . SER A 1 92 ? 19.561 -5.639 -10.407 1.00 92.00 92 SER A CA 1
ATOM 650 C C . SER A 1 92 ? 18.505 -4.767 -9.728 1.00 92.00 92 SER A C 1
ATOM 652 O O . SER A 1 92 ? 17.415 -4.541 -10.254 1.00 92.00 92 SER A O 1
ATOM 654 N N . CYS A 1 93 ? 18.792 -4.295 -8.516 1.00 93.62 93 CYS A N 1
ATOM 655 C CA . CYS A 1 93 ? 17.854 -3.492 -7.736 1.00 93.62 93 CYS A CA 1
ATOM 656 C C . CYS A 1 93 ? 18.512 -2.190 -7.289 1.00 93.62 93 CYS A C 1
ATOM 658 O O . CYS A 1 93 ? 19.566 -2.192 -6.650 1.00 93.62 93 CYS A O 1
ATOM 660 N N . LYS A 1 94 ? 17.843 -1.074 -7.571 1.00 95.25 94 LYS A N 1
ATOM 661 C CA . LYS A 1 94 ? 18.222 0.263 -7.124 1.00 95.25 94 LYS A CA 1
ATOM 662 C C . LYS A 1 94 ? 17.200 0.774 -6.123 1.00 95.25 94 LYS A C 1
ATOM 664 O O . LYS A 1 94 ? 16.021 0.897 -6.444 1.00 95.25 94 LYS A O 1
ATOM 669 N N . THR A 1 95 ? 17.655 1.104 -4.920 1.00 92.88 95 THR A N 1
ATOM 670 C CA . THR A 1 95 ? 16.817 1.676 -3.862 1.00 92.88 95 THR A CA 1
ATOM 671 C C . THR A 1 95 ? 17.021 3.184 -3.741 1.00 92.88 95 THR A C 1
ATOM 673 O O . THR A 1 95 ? 18.081 3.723 -4.067 1.00 92.88 95 THR A O 1
ATOM 676 N N . TYR A 1 96 ? 15.984 3.875 -3.274 1.00 90.38 96 TYR A N 1
ATOM 677 C CA . TYR A 1 96 ? 15.943 5.324 -3.115 1.00 90.38 96 TYR A CA 1
ATOM 678 C C . TYR A 1 96 ? 15.596 5.686 -1.672 1.00 90.38 96 TYR A C 1
ATOM 680 O O . TYR A 1 96 ? 14.533 5.332 -1.165 1.00 90.38 96 TYR A O 1
ATOM 688 N N . SER A 1 97 ? 16.493 6.428 -1.021 1.00 85.50 97 SER A N 1
ATOM 689 C CA . SER A 1 97 ? 16.274 7.018 0.299 1.00 85.50 97 SER A CA 1
ATOM 690 C C . SER A 1 97 ? 16.826 8.453 0.306 1.00 85.50 97 SER A C 1
ATOM 692 O O . SER A 1 97 ? 18.047 8.624 0.254 1.00 85.50 97 SER A O 1
ATOM 694 N N . PRO A 1 98 ? 15.967 9.492 0.313 1.00 88.12 98 PRO A N 1
ATOM 695 C CA . PRO A 1 98 ? 14.501 9.415 0.310 1.00 88.12 98 PRO A CA 1
ATOM 696 C C . PRO A 1 98 ? 13.921 8.877 -1.021 1.00 88.12 98 PRO A C 1
ATOM 698 O O . PRO A 1 98 ? 14.592 8.966 -2.053 1.00 88.12 98 PRO A O 1
ATOM 701 N N . PRO A 1 99 ? 12.678 8.349 -1.021 1.00 90.62 99 PRO A N 1
ATOM 702 C CA . PRO A 1 99 ? 11.965 7.965 -2.241 1.00 90.62 99 PRO A CA 1
ATOM 703 C C . PRO A 1 99 ? 11.833 9.119 -3.246 1.00 90.62 99 PRO A C 1
ATOM 705 O O . PRO A 1 99 ? 11.678 10.279 -2.858 1.00 90.62 99 PRO A O 1
ATOM 708 N N . VAL A 1 100 ? 11.851 8.799 -4.542 1.00 94.31 100 VAL A N 1
ATOM 709 C CA . VAL A 1 100 ? 11.866 9.783 -5.644 1.00 94.31 100 VAL A CA 1
ATOM 710 C C . VAL A 1 100 ? 10.646 9.649 -6.551 1.00 94.31 100 VAL A C 1
ATOM 712 O O . VAL A 1 100 ? 10.073 8.577 -6.669 1.00 94.31 100 VAL A O 1
ATOM 715 N N . THR A 1 101 ? 10.256 10.713 -7.251 1.00 96.25 101 THR A N 1
ATOM 716 C CA . THR A 1 101 ? 9.169 10.678 -8.257 1.00 96.25 101 THR A CA 1
ATOM 717 C C . THR A 1 101 ? 9.679 10.647 -9.699 1.00 96.25 101 THR A C 1
ATOM 719 O O . THR A 1 101 ? 8.895 10.637 -10.643 1.00 96.25 101 THR A O 1
ATOM 722 N N . SER A 1 102 ? 10.995 10.626 -9.895 1.00 98.06 102 SER A N 1
ATOM 723 C CA . SER A 1 102 ? 11.630 10.515 -11.206 1.00 98.06 102 SER A CA 1
ATOM 724 C C . SER A 1 102 ? 13.040 9.964 -11.070 1.00 98.06 102 SER A C 1
ATOM 726 O O . SER A 1 102 ? 13.697 10.197 -10.053 1.00 98.06 102 SER A O 1
ATOM 728 N N . GLY A 1 103 ? 13.536 9.306 -12.109 1.00 97.75 103 GLY A N 1
ATOM 729 C CA . GLY A 1 103 ? 14.898 8.788 -12.123 1.00 97.75 103 GLY A CA 1
ATOM 730 C C . GLY A 1 103 ? 15.240 8.074 -13.420 1.00 97.75 103 GLY A C 1
ATOM 731 O O . GLY A 1 103 ? 14.572 8.248 -14.437 1.00 97.75 103 GLY A O 1
ATOM 732 N N . THR A 1 104 ? 16.295 7.269 -13.360 1.00 98.00 104 THR A N 1
ATOM 733 C CA . THR A 1 104 ? 16.754 6.409 -14.451 1.00 98.00 104 THR A CA 1
ATOM 734 C C . THR A 1 104 ? 16.924 4.977 -13.973 1.00 98.00 104 THR A C 1
ATOM 736 O O . THR A 1 104 ? 17.199 4.740 -12.787 1.00 98.00 104 THR A O 1
ATOM 739 N N . PHE A 1 105 ? 16.789 4.058 -14.918 1.00 97.19 105 PHE A N 1
ATOM 740 C CA . PHE A 1 105 ? 17.089 2.640 -14.786 1.00 97.19 105 PHE A CA 1
ATOM 741 C C . PHE A 1 105 ? 17.907 2.207 -16.003 1.00 97.19 105 PHE A C 1
ATOM 743 O O . PHE A 1 105 ? 17.779 2.802 -17.073 1.00 97.19 105 PHE A O 1
ATOM 750 N N . ASP A 1 106 ? 18.764 1.214 -15.820 1.00 95.44 106 ASP A N 1
ATOM 751 C CA . ASP A 1 106 ? 19.671 0.708 -16.843 1.00 95.44 106 ASP A CA 1
ATOM 752 C C . ASP A 1 106 ? 19.962 -0.778 -16.594 1.00 95.44 106 ASP A C 1
ATOM 754 O O . ASP A 1 106 ? 19.612 -1.317 -15.540 1.00 95.44 106 ASP A O 1
ATOM 758 N N . ASN A 1 107 ? 20.563 -1.447 -17.574 1.00 92.75 107 ASN A N 1
ATOM 759 C CA . ASN A 1 107 ? 20.948 -2.856 -17.492 1.00 92.75 107 ASN A CA 1
ATOM 760 C C . ASN A 1 107 ? 22.252 -3.102 -16.714 1.00 92.75 107 ASN A C 1
ATOM 762 O O . ASN A 1 107 ? 22.716 -4.245 -16.639 1.00 92.75 107 ASN A O 1
ATOM 766 N N . ASN A 1 108 ? 22.847 -2.079 -16.087 1.00 90.50 108 ASN A N 1
ATOM 767 C CA . ASN A 1 108 ? 24.060 -2.294 -15.308 1.00 90.50 108 ASN A CA 1
ATOM 768 C C . ASN A 1 108 ? 23.764 -3.188 -14.095 1.00 90.50 108 ASN A C 1
ATOM 770 O O . ASN A 1 108 ? 22.814 -2.980 -13.334 1.00 90.50 108 ASN A O 1
ATOM 774 N N . GLY A 1 109 ? 24.628 -4.179 -13.880 1.00 85.75 109 GLY A N 1
ATOM 775 C CA . GLY A 1 109 ? 24.518 -5.110 -12.758 1.00 85.75 109 GLY A CA 1
ATOM 776 C C . GLY A 1 109 ? 23.572 -6.290 -12.989 1.00 85.75 109 GLY A C 1
ATOM 777 O O . GLY A 1 109 ? 23.399 -7.085 -12.066 1.00 85.75 109 GLY A O 1
ATOM 778 N N . LEU A 1 110 ? 22.991 -6.437 -14.184 1.00 88.69 110 LEU A N 1
ATOM 779 C CA . LEU A 1 110 ? 22.420 -7.716 -14.607 1.00 88.69 110 LEU A CA 1
ATOM 780 C C . LEU A 1 110 ? 23.542 -8.752 -14.812 1.00 88.69 110 LEU A C 1
ATOM 782 O O . LEU A 1 110 ? 24.657 -8.372 -15.180 1.00 88.69 110 LEU A O 1
ATOM 786 N N . PRO A 1 111 ? 23.296 -10.048 -14.540 1.00 81.00 111 PRO A N 1
ATOM 787 C CA . PRO A 1 111 ? 24.316 -11.078 -14.705 1.00 81.00 111 PRO A CA 1
ATOM 788 C C . PRO A 1 111 ? 24.779 -11.177 -16.164 1.00 81.00 111 PRO A C 1
ATOM 790 O O . PRO A 1 111 ? 23.971 -11.232 -17.089 1.00 81.00 111 PRO A O 1
ATOM 793 N N . GLU A 1 112 ? 26.097 -11.200 -16.355 1.00 74.12 112 GLU A N 1
ATOM 794 C CA . GLU A 1 112 ? 26.738 -11.257 -17.667 1.00 74.12 112 GLU A CA 1
ATOM 795 C C . GLU A 1 112 ? 27.058 -12.698 -18.094 1.00 74.12 112 GLU A C 1
ATOM 797 O O . GLU A 1 112 ? 27.674 -13.458 -17.350 1.00 74.12 112 GLU A O 1
ATOM 802 N N . GLU A 1 113 ? 26.777 -13.003 -19.362 1.00 54.53 113 GLU A N 1
ATOM 803 C CA . GLU A 1 113 ? 27.589 -13.907 -20.193 1.00 54.53 113 GLU A CA 1
ATOM 804 C C . GLU A 1 113 ? 28.091 -13.093 -21.412 1.00 54.53 113 GLU A C 1
ATOM 806 O O . GLU A 1 113 ? 27.770 -13.394 -22.561 1.00 54.53 113 GLU A O 1
ATOM 811 N N . GLY A 1 114 ? 28.814 -11.985 -21.176 1.00 66.62 114 GLY A N 1
ATOM 812 C CA . GLY A 1 114 ? 29.297 -11.067 -22.225 1.00 66.62 114 GLY A CA 1
ATOM 813 C C . GLY A 1 114 ? 28.894 -9.607 -21.993 1.00 66.62 114 GLY A C 1
ATOM 814 O O . GLY A 1 114 ? 29.063 -9.104 -20.892 1.00 66.62 114 GLY A O 1
ATOM 815 N N . SER A 1 115 ? 28.393 -8.912 -23.023 1.00 66.94 115 SER A N 1
ATOM 816 C CA . SER A 1 115 ? 27.726 -7.611 -22.835 1.00 66.94 115 SER A CA 1
ATOM 817 C C . SER A 1 115 ? 26.521 -7.774 -21.905 1.00 66.94 115 SER A C 1
ATOM 819 O O . SER A 1 115 ? 25.861 -8.814 -21.962 1.00 66.94 115 SER A O 1
ATOM 821 N N . ALA A 1 116 ? 26.233 -6.763 -21.075 1.00 69.62 116 ALA A N 1
ATOM 822 C CA . ALA A 1 116 ? 25.036 -6.758 -20.239 1.00 69.62 116 ALA A CA 1
ATOM 823 C C . ALA A 1 116 ? 23.798 -7.091 -21.097 1.00 69.62 116 ALA A C 1
ATOM 825 O O . ALA A 1 116 ? 23.677 -6.563 -22.206 1.00 69.62 116 ALA A O 1
ATOM 826 N N . PRO A 1 117 ? 22.925 -8.004 -20.638 1.00 84.25 117 PRO A N 1
ATOM 827 C CA . PRO A 1 117 ? 21.747 -8.392 -21.398 1.00 84.25 117 PRO A CA 1
ATOM 828 C C . PRO A 1 117 ? 20.778 -7.212 -21.530 1.00 84.25 117 PRO A C 1
ATOM 830 O O . PRO A 1 117 ? 20.714 -6.345 -20.653 1.00 84.25 117 PRO A O 1
ATOM 833 N N . ASP A 1 118 ? 19.978 -7.224 -22.595 1.00 88.94 118 ASP A N 1
ATOM 834 C CA . ASP A 1 118 ? 18.820 -6.341 -22.696 1.00 88.94 118 ASP A CA 1
ATOM 835 C C . ASP A 1 118 ? 17.884 -6.586 -21.504 1.00 88.94 118 ASP A C 1
ATOM 837 O O . ASP A 1 118 ? 17.696 -7.714 -21.028 1.00 88.94 118 ASP A O 1
ATOM 841 N N . ILE A 1 119 ? 17.270 -5.510 -21.032 1.00 92.62 119 ILE A N 1
ATOM 842 C CA . ILE A 1 119 ? 16.227 -5.546 -20.017 1.00 92.62 119 ILE A CA 1
ATOM 843 C C . ILE A 1 119 ? 15.039 -6.319 -20.585 1.00 92.62 119 ILE A C 1
ATOM 845 O O . ILE A 1 119 ? 14.485 -5.948 -21.614 1.00 92.62 119 ILE A O 1
ATOM 849 N N . GLU A 1 120 ? 14.606 -7.364 -19.883 1.00 93.25 120 GLU A N 1
ATOM 850 C CA . GLU A 1 120 ? 13.387 -8.121 -20.184 1.00 93.25 120 GLU A CA 1
ATOM 851 C C . GLU A 1 120 ? 12.165 -7.453 -19.547 1.00 93.25 120 GLU A C 1
ATOM 853 O O . GLU A 1 120 ? 11.099 -7.348 -20.159 1.00 93.25 120 GLU A O 1
ATOM 858 N N . TYR A 1 121 ? 12.310 -6.975 -18.309 1.00 94.75 121 TYR A N 1
ATOM 859 C CA . TYR A 1 121 ? 11.279 -6.205 -17.624 1.00 94.75 121 TYR A CA 1
ATOM 860 C C . TYR A 1 121 ? 11.863 -5.301 -16.535 1.00 94.75 121 TYR A C 1
ATOM 862 O O . TYR A 1 121 ?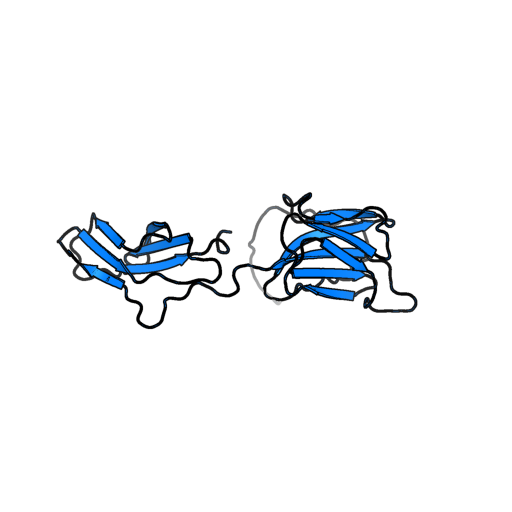 12.960 -5.517 -16.020 1.00 94.75 121 TYR A O 1
ATOM 870 N N . VAL A 1 122 ? 11.083 -4.293 -16.147 1.00 97.06 122 VAL A N 1
ATOM 871 C CA . VAL A 1 122 ? 11.388 -3.388 -15.036 1.00 97.06 122 VAL A CA 1
ATOM 872 C C . VAL A 1 1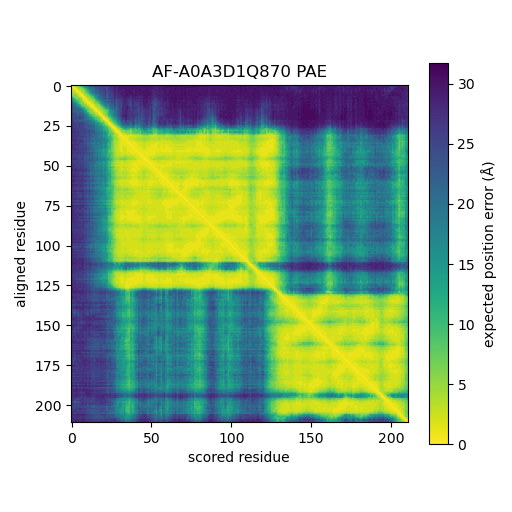22 ? 10.178 -3.258 -14.114 1.00 97.06 122 VAL A C 1
ATOM 874 O O . VAL A 1 122 ? 9.040 -3.134 -14.572 1.00 97.06 122 VAL A O 1
ATOM 877 N N . ILE A 1 123 ? 10.425 -3.289 -12.808 1.00 97.38 123 ILE A N 1
ATOM 878 C CA . ILE A 1 123 ? 9.432 -3.144 -11.746 1.00 97.38 123 ILE A CA 1
ATOM 879 C C . ILE A 1 123 ? 9.727 -1.876 -10.948 1.00 97.38 123 ILE A C 1
ATOM 881 O O . ILE A 1 123 ? 10.858 -1.624 -10.538 1.00 97.38 123 ILE A O 1
ATOM 885 N N . PHE A 1 124 ? 8.684 -1.099 -10.684 1.00 96.88 124 PHE A N 1
ATOM 886 C CA . PHE A 1 124 ? 8.707 0.088 -9.844 1.00 96.88 124 PHE A CA 1
ATOM 887 C C . PHE A 1 124 ? 7.903 -0.186 -8.583 1.00 96.88 124 PHE A C 1
ATOM 889 O O . PHE A 1 124 ? 6.726 -0.563 -8.650 1.00 96.88 124 PHE A O 1
ATOM 896 N N . ALA A 1 125 ? 8.529 0.045 -7.436 1.00 93.62 125 ALA A N 1
ATOM 897 C CA . ALA A 1 125 ? 7.914 -0.164 -6.141 1.00 93.62 125 ALA A CA 1
ATOM 898 C C . ALA A 1 125 ? 7.910 1.125 -5.323 1.00 93.62 125 ALA A C 1
ATOM 900 O O . ALA A 1 125 ? 8.899 1.863 -5.247 1.00 93.62 125 ALA A O 1
ATOM 901 N N . ARG A 1 126 ? 6.772 1.390 -4.687 1.00 90.06 126 ARG A N 1
ATOM 902 C CA . ARG A 1 126 ? 6.638 2.463 -3.698 1.00 90.06 126 ARG A CA 1
ATOM 903 C C . ARG A 1 126 ? 6.949 1.908 -2.305 1.00 90.06 126 ARG A C 1
ATOM 905 O O . ARG A 1 126 ? 6.815 0.696 -2.115 1.00 90.06 126 ARG A O 1
ATOM 912 N N . PRO A 1 127 ? 7.311 2.749 -1.323 1.00 85.00 127 PRO A N 1
ATOM 913 C CA . PRO A 1 127 ? 7.369 2.279 0.053 1.00 85.00 127 PRO A CA 1
ATOM 914 C C . PRO A 1 127 ? 5.968 1.823 0.493 1.00 85.00 127 PRO A C 1
ATOM 916 O O . PRO A 1 127 ? 4.955 2.466 0.183 1.00 85.00 127 PRO A O 1
ATOM 919 N N . LEU A 1 128 ? 5.902 0.696 1.198 1.00 75.81 128 LEU A N 1
ATOM 920 C CA . LEU A 1 128 ? 4.779 0.419 2.079 1.00 75.81 128 LEU A CA 1
ATOM 921 C C . LEU A 1 128 ? 4.857 1.496 3.150 1.00 75.81 128 LEU A C 1
ATOM 923 O O . LEU A 1 128 ? 5.838 1.570 3.868 1.00 75.81 128 LEU A O 1
ATOM 927 N N . ASN A 1 129 ? 3.864 2.378 3.228 1.00 67.19 129 ASN A N 1
ATOM 928 C CA . ASN A 1 129 ? 3.881 3.377 4.294 1.00 67.19 129 ASN A CA 1
ATOM 929 C C . ASN A 1 129 ? 3.737 2.715 5.683 1.00 67.19 129 ASN A C 1
ATOM 931 O O . ASN A 1 129 ? 3.991 3.394 6.667 1.00 67.19 129 ASN A O 1
ATOM 935 N N . ASP A 1 130 ? 3.305 1.445 5.727 1.00 61.53 130 ASP A N 1
ATOM 936 C CA . ASP A 1 130 ? 3.126 0.601 6.913 1.00 61.53 130 ASP A CA 1
ATOM 937 C C . ASP A 1 130 ? 4.319 -0.355 7.022 1.00 61.53 130 ASP A C 1
ATOM 939 O O . ASP A 1 130 ? 4.454 -1.304 6.240 1.00 61.53 130 ASP A O 1
ATOM 943 N N . HIS A 1 131 ? 5.231 -0.049 7.938 1.00 61.00 131 HIS A N 1
ATOM 944 C CA . HIS A 1 131 ? 6.389 -0.866 8.281 1.00 61.00 131 HIS A CA 1
ATOM 945 C C . HIS A 1 131 ? 6.138 -1.728 9.529 1.00 61.00 131 HIS A C 1
ATOM 947 O O . HIS A 1 131 ? 6.992 -2.551 9.877 1.00 61.00 131 HIS A O 1
ATOM 953 N N . ALA A 1 132 ? 5.015 -1.545 10.231 1.00 66.75 132 ALA A N 1
ATOM 954 C CA . ALA A 1 132 ? 4.686 -2.288 11.439 1.00 66.75 132 ALA A CA 1
ATOM 955 C C . ALA A 1 132 ? 3.181 -2.228 11.740 1.00 66.75 132 ALA A C 1
ATOM 957 O O . ALA A 1 132 ? 2.591 -1.165 11.615 1.00 66.75 132 ALA A O 1
ATOM 958 N N . PRO A 1 133 ? 2.574 -3.315 12.258 1.00 75.25 133 PRO A N 1
ATOM 959 C CA . PRO A 1 133 ? 1.181 -3.273 12.686 1.00 75.25 133 PRO A CA 1
ATOM 960 C C . PRO A 1 133 ? 0.982 -2.239 13.807 1.00 75.25 133 PRO A C 1
ATOM 962 O O . PRO A 1 133 ? 1.905 -2.032 14.606 1.00 75.25 133 PRO A O 1
ATOM 965 N N . PRO A 1 134 ? -0.239 -1.697 13.984 1.00 85.56 134 PRO A N 1
ATOM 966 C CA . PRO A 1 134 ? -0.484 -0.712 15.023 1.00 85.56 134 PRO A CA 1
ATOM 967 C C . PRO A 1 134 ? -0.149 -1.239 16.411 1.00 85.56 134 PRO A C 1
ATOM 969 O O . PRO A 1 134 ? -0.494 -2.368 16.784 1.00 85.56 134 PRO A O 1
ATOM 972 N N . VAL A 1 135 ? 0.445 -0.371 17.218 1.00 88.19 135 VAL A N 1
ATOM 973 C CA . VAL A 1 135 ? 0.876 -0.685 18.577 1.00 88.19 135 VAL A CA 1
ATOM 974 C C . VAL A 1 135 ? 0.090 0.161 19.570 1.00 88.19 135 VAL A C 1
ATOM 976 O O . VAL A 1 135 ? -0.142 1.351 19.365 1.00 88.19 135 VAL A O 1
ATOM 979 N N . TRP A 1 136 ? -0.299 -0.452 20.685 1.00 91.38 136 TRP A N 1
ATOM 980 C CA . TRP A 1 136 ? -0.757 0.284 21.859 1.00 91.38 136 TRP A CA 1
ATOM 981 C C . TRP A 1 136 ? 0.468 0.803 22.628 1.00 91.38 136 TRP A C 1
ATOM 983 O O . TRP A 1 136 ? 1.280 -0.021 23.062 1.00 91.38 136 TRP A O 1
ATOM 993 N N . PRO A 1 137 ? 0.633 2.126 22.820 1.00 90.88 137 PRO A N 1
ATOM 994 C CA . PRO A 1 137 ? 1.747 2.680 23.587 1.00 90.88 137 PRO A CA 1
ATOM 995 C C . PRO A 1 137 ? 1.894 2.056 24.983 1.00 90.88 137 PRO A C 1
ATOM 997 O O . PRO A 1 137 ? 0.917 1.605 25.589 1.00 90.88 137 PRO A O 1
ATOM 1000 N N . ALA A 1 138 ? 3.109 2.061 25.537 1.00 89.62 138 ALA A N 1
ATOM 1001 C CA . ALA A 1 138 ? 3.339 1.573 26.895 1.00 89.62 138 ALA A CA 1
ATOM 1002 C C . ALA A 1 138 ? 2.458 2.330 27.909 1.00 89.62 138 ALA A C 1
ATOM 1004 O O . ALA A 1 138 ? 2.436 3.558 27.924 1.00 89.62 138 ALA A O 1
ATOM 1005 N N . GLY A 1 139 ? 1.733 1.592 28.756 1.00 90.62 139 GLY A N 1
ATOM 1006 C CA . GLY A 1 139 ? 0.768 2.167 29.702 1.00 90.62 139 GLY A CA 1
ATOM 1007 C C . GLY A 1 139 ? -0.632 2.415 29.130 1.00 90.62 139 GLY A C 1
ATOM 1008 O O . GLY A 1 139 ? -1.468 2.981 29.831 1.00 90.62 139 GLY A O 1
ATOM 1009 N N . SER A 1 140 ? -0.907 1.979 27.895 1.00 93.00 140 SER A N 1
ATOM 1010 C CA . SER A 1 140 ? -2.256 2.029 27.323 1.00 93.00 140 SER A CA 1
ATOM 1011 C C . SER A 1 140 ? -3.268 1.277 28.177 1.00 93.00 140 SER A C 1
ATOM 1013 O O . SER A 1 140 ? -2.968 0.242 28.776 1.00 93.00 140 SER A O 1
ATOM 1015 N N . SER A 1 141 ? -4.495 1.783 28.179 1.00 94.12 141 SER A N 1
ATOM 1016 C CA . SER A 1 141 ? -5.610 1.194 28.911 1.00 94.12 141 SER A CA 1
ATOM 1017 C C . SER A 1 141 ? -6.872 1.147 28.058 1.00 94.12 141 SER A C 1
ATOM 1019 O O . SER A 1 141 ? -7.062 1.958 27.152 1.00 94.12 141 SER A O 1
ATOM 1021 N N . LEU A 1 142 ? -7.715 0.165 28.368 1.00 96.19 142 LEU A N 1
ATOM 1022 C CA . LEU A 1 142 ? -9.112 0.087 27.969 1.00 96.19 142 LEU A CA 1
ATOM 1023 C C . LEU A 1 142 ? -9.916 0.013 29.265 1.00 96.19 142 LEU A C 1
ATOM 1025 O O . LEU A 1 142 ? -9.774 -0.949 30.025 1.00 96.19 142 LEU A O 1
ATOM 1029 N N . THR A 1 143 ? -10.720 1.031 29.530 1.00 95.50 143 THR A N 1
ATOM 1030 C CA . THR A 1 143 ? -11.501 1.159 30.760 1.00 95.50 143 THR A CA 1
ATOM 1031 C C . THR A 1 143 ? -12.986 1.195 30.454 1.00 95.50 143 THR A C 1
ATOM 1033 O O . THR A 1 143 ? -13.404 1.694 29.412 1.00 95.50 143 THR A O 1
ATOM 1036 N N . ALA A 1 144 ? -13.776 0.667 31.384 1.00 94.00 144 ALA A N 1
ATOM 1037 C CA . ALA A 1 144 ? -15.225 0.759 31.362 1.00 94.00 144 ALA A CA 1
ATOM 1038 C C . ALA A 1 144 ? -15.691 1.71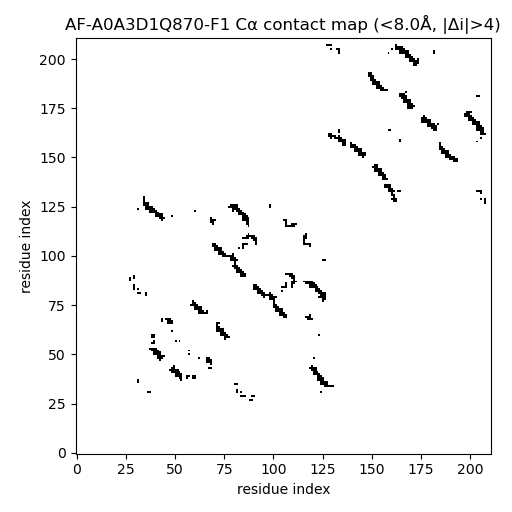9 32.465 1.00 94.00 144 ALA A C 1
ATOM 1040 O O . ALA A 1 144 ? -15.267 1.595 33.618 1.00 94.00 144 ALA A O 1
ATOM 1041 N N . SER A 1 145 ? -16.564 2.654 32.114 1.00 92.75 145 SER A N 1
ATOM 1042 C CA . SER A 1 145 ? -17.212 3.615 33.011 1.00 92.75 145 SER A CA 1
ATOM 1043 C C . SER A 1 145 ? -18.732 3.569 32.818 1.00 92.75 145 SER A C 1
ATOM 1045 O O . SER A 1 145 ? -19.237 2.810 31.987 1.00 92.75 145 SER A O 1
ATOM 1047 N N . ASP A 1 146 ? -19.478 4.289 33.663 1.00 91.94 146 ASP A N 1
ATOM 1048 C CA . ASP A 1 146 ? -20.941 4.438 33.570 1.00 91.94 146 ASP A CA 1
ATOM 1049 C C . ASP A 1 146 ? -21.699 3.118 33.337 1.00 91.94 146 ASP A C 1
ATOM 1051 O O . ASP A 1 146 ? -22.632 3.017 32.542 1.00 91.94 146 ASP A O 1
ATOM 1055 N N . THR A 1 147 ? -21.264 2.058 34.025 1.00 90.25 147 THR A N 1
ATOM 1056 C CA . THR A 1 147 ? -21.773 0.704 33.787 1.00 90.25 147 THR A CA 1
ATOM 1057 C C . THR A 1 147 ? -23.134 0.515 34.448 1.00 90.25 147 THR A C 1
ATOM 1059 O O . THR A 1 147 ? -23.247 0.427 35.673 1.00 90.25 147 THR A O 1
ATOM 1062 N N . GLY A 1 148 ? -24.168 0.441 33.613 1.00 87.00 148 GLY A N 1
ATOM 1063 C CA . GLY A 1 148 ? -25.538 0.116 33.986 1.00 87.00 148 GLY A CA 1
ATOM 1064 C C . GLY A 1 148 ? -25.905 -1.335 33.671 1.00 87.00 148 GLY A C 1
ATOM 1065 O O . GLY A 1 148 ? -25.089 -2.146 33.241 1.00 87.00 148 GLY A O 1
ATOM 1066 N N . SER A 1 149 ? -27.183 -1.673 33.850 1.00 85.19 149 SER A N 1
ATOM 1067 C CA . SER A 1 149 ? -27.703 -3.013 33.537 1.00 85.19 149 SER A CA 1
ATOM 1068 C C . SER A 1 149 ? -27.740 -3.320 32.036 1.00 85.19 149 SER A C 1
ATOM 1070 O O . SER A 1 149 ? -27.719 -4.490 31.658 1.00 85.19 149 SER A O 1
ATOM 1072 N N . THR A 1 150 ? -27.810 -2.287 31.191 1.00 90.06 150 THR A N 1
ATOM 1073 C CA . THR A 1 150 ? -27.964 -2.410 29.732 1.00 90.06 150 THR A CA 1
ATOM 1074 C C . THR A 1 150 ? -26.938 -1.608 28.932 1.00 90.06 150 THR A C 1
ATOM 1076 O O . THR A 1 150 ? -27.001 -1.617 27.700 1.00 90.06 150 THR A O 1
ATOM 1079 N N . CYS A 1 151 ? -26.015 -0.911 29.598 1.00 92.12 151 CYS A N 1
ATOM 1080 C CA . CYS A 1 151 ? -25.008 -0.080 28.949 1.00 92.12 151 CYS A CA 1
ATOM 1081 C C . CYS A 1 151 ? -23.688 -0.027 29.724 1.00 92.12 151 CYS A C 1
ATOM 1083 O O . CYS A 1 151 ? -23.637 -0.317 30.919 1.00 92.12 151 CYS A O 1
ATOM 1085 N N . THR A 1 152 ? -22.620 0.330 29.020 1.00 94.38 152 THR A N 1
ATOM 1086 C CA . THR A 1 152 ? -21.319 0.690 29.592 1.00 94.38 152 THR A CA 1
ATOM 1087 C C . THR A 1 152 ? -20.591 1.591 28.601 1.00 94.38 152 THR A C 1
ATOM 1089 O O . THR A 1 152 ? -20.741 1.415 27.388 1.00 94.38 152 THR A O 1
ATOM 1092 N N . THR A 1 153 ? -19.801 2.536 29.093 1.00 96.06 153 THR A N 1
ATOM 1093 C CA . THR A 1 153 ? -18.970 3.395 28.249 1.00 96.06 153 THR A CA 1
ATOM 1094 C C . THR A 1 153 ? -17.557 2.845 28.233 1.00 96.06 153 THR A C 1
ATOM 1096 O O . THR A 1 153 ? -16.953 2.646 29.283 1.00 96.06 153 THR A O 1
ATOM 1099 N N . LEU A 1 154 ? -17.028 2.576 27.041 1.00 97.31 154 LEU A N 1
ATOM 1100 C CA . LEU A 1 154 ? -15.636 2.192 26.853 1.00 97.31 154 LEU A CA 1
ATOM 1101 C C . LEU A 1 154 ? -14.811 3.429 26.532 1.00 97.31 154 LEU A C 1
ATOM 1103 O O . LEU A 1 154 ? -15.182 4.195 25.648 1.00 97.31 154 LEU A O 1
ATOM 1107 N N . GLU A 1 155 ? -13.670 3.570 27.189 1.00 97.69 155 GLU A N 1
ATOM 1108 C CA . GLU A 1 155 ? -12.661 4.590 26.902 1.00 97.69 155 GLU A CA 1
ATOM 1109 C C . GLU A 1 155 ? -11.306 3.912 26.740 1.00 97.69 155 GLU A C 1
ATOM 1111 O O . GLU A 1 155 ? -10.990 2.957 27.458 1.00 97.69 155 GLU A O 1
ATOM 1116 N N . TRP A 1 156 ? -10.506 4.372 25.782 1.00 97.81 156 TRP A N 1
ATOM 1117 C CA . TRP A 1 156 ? -9.194 3.788 25.530 1.00 97.81 156 TRP A CA 1
ATOM 1118 C C . TRP A 1 156 ? -8.134 4.825 25.183 1.00 97.81 156 TRP A C 1
ATOM 1120 O O . TRP A 1 156 ? -8.411 5.909 24.674 1.00 97.81 156 TRP A O 1
ATOM 1130 N N . THR A 1 157 ? -6.883 4.468 25.464 1.00 95.56 157 THR A N 1
ATOM 1131 C CA . THR A 1 157 ? -5.707 5.212 24.990 1.00 95.56 157 THR A CA 1
ATOM 1132 C C . THR A 1 157 ? -5.582 5.056 23.480 1.00 95.56 157 THR A C 1
ATOM 1134 O O . THR A 1 157 ? -5.764 3.952 22.994 1.00 95.56 157 THR A O 1
ATOM 1137 N N . GLU A 1 158 ? -5.262 6.107 22.729 1.00 93.56 158 GLU A N 1
ATOM 1138 C CA . GLU A 1 158 ? -5.079 5.991 21.276 1.00 93.56 158 GLU A CA 1
ATOM 1139 C C . GLU A 1 158 ? -3.918 5.042 20.927 1.00 93.56 158 GLU A C 1
ATOM 1141 O O . GLU A 1 158 ? -2.834 5.116 21.509 1.00 93.56 158 GLU A O 1
ATOM 1146 N N . ALA A 1 159 ? -4.149 4.143 19.969 1.00 92.44 159 ALA A N 1
ATOM 1147 C CA . ALA A 1 159 ? -3.089 3.353 19.359 1.00 92.44 159 ALA A CA 1
ATOM 1148 C C . ALA A 1 159 ? -2.307 4.205 18.354 1.00 92.44 159 ALA A C 1
ATOM 1150 O O . ALA A 1 159 ? -2.844 5.132 17.745 1.00 92.44 159 ALA A O 1
ATOM 1151 N N . THR A 1 160 ? -1.046 3.847 18.148 1.00 85.75 160 THR A N 1
ATOM 1152 C CA . THR A 1 160 ? -0.152 4.523 17.208 1.00 85.75 160 THR A CA 1
ATOM 1153 C C . THR A 1 160 ? 0.301 3.566 16.127 1.00 85.75 160 THR A C 1
ATOM 1155 O O . THR A 1 160 ? 0.495 2.378 16.378 1.00 85.75 160 THR A O 1
ATOM 1158 N N . ASP A 1 161 ? 0.510 4.115 14.945 1.00 83.25 161 ASP A N 1
ATOM 1159 C CA . ASP A 1 161 ? 0.978 3.407 13.767 1.00 83.25 161 ASP A CA 1
ATOM 1160 C C . ASP A 1 161 ? 1.769 4.392 12.902 1.00 83.25 161 ASP A C 1
ATOM 1162 O O . ASP A 1 161 ? 1.532 5.603 12.995 1.00 83.25 161 ASP A O 1
ATOM 1166 N N . ASP A 1 162 ? 2.695 3.909 12.083 1.00 73.62 162 ASP A N 1
ATOM 1167 C CA . ASP A 1 162 ? 3.493 4.762 11.198 1.00 73.62 162 ASP A CA 1
ATOM 1168 C C . ASP A 1 162 ? 2.684 5.326 10.017 1.00 73.62 162 ASP A C 1
ATOM 1170 O O . ASP A 1 162 ? 2.976 6.433 9.551 1.00 73.62 162 ASP A O 1
ATOM 1174 N N . THR A 1 163 ? 1.601 4.653 9.613 1.00 73.00 163 THR A N 1
ATOM 1175 C CA . THR A 1 163 ? 0.592 5.185 8.671 1.00 73.00 163 THR A CA 1
ATOM 1176 C C . THR A 1 163 ? -0.579 5.891 9.332 1.00 73.00 163 THR A C 1
ATOM 1178 O O . THR A 1 163 ? -1.391 6.524 8.648 1.00 73.00 163 THR A O 1
ATOM 1181 N N . GLY A 1 164 ? -0.673 5.789 10.654 1.00 82.38 164 GLY A N 1
ATOM 1182 C CA . GLY A 1 164 ? -1.814 6.246 11.429 1.00 82.38 164 GLY A CA 1
ATOM 1183 C C . GLY A 1 164 ? -2.971 5.241 11.461 1.00 82.38 164 GLY A C 1
ATOM 1184 O O . GLY A 1 164 ? -3.297 4.539 10.501 1.00 82.38 164 GLY A O 1
ATOM 1185 N N . VAL A 1 165 ? -3.655 5.206 12.605 1.00 87.94 165 VAL A N 1
ATOM 1186 C CA . VAL A 1 165 ? -4.831 4.356 12.811 1.00 87.94 165 VAL A CA 1
ATOM 1187 C C . VAL A 1 165 ? -6.047 4.990 12.141 1.00 87.94 165 VAL A C 1
ATOM 1189 O O . VAL A 1 165 ? -6.427 6.119 12.439 1.00 87.94 165 VAL A O 1
ATOM 1192 N N . THR A 1 166 ? -6.705 4.248 11.250 1.00 89.12 166 THR A N 1
ATOM 1193 C CA . THR A 1 166 ? -7.877 4.745 10.503 1.00 89.12 166 THR A CA 1
ATOM 1194 C C . THR A 1 166 ? -9.204 4.375 11.148 1.00 89.12 166 THR A C 1
ATOM 1196 O O . THR A 1 166 ? -10.202 5.075 10.961 1.00 89.12 166 THR A O 1
ATOM 1199 N N . LYS A 1 167 ? -9.237 3.274 11.907 1.00 93.19 167 LYS A N 1
ATOM 1200 C CA . LYS A 1 167 ? -10.435 2.767 12.585 1.00 93.19 167 LYS A CA 1
ATOM 1201 C C . LYS A 1 167 ? -10.083 1.843 13.745 1.00 93.19 167 LYS A C 1
ATOM 1203 O O . LYS A 1 167 ? -9.039 1.193 13.734 1.00 93.19 167 LYS A O 1
ATOM 1208 N N . TYR A 1 168 ? -11.009 1.719 14.690 1.00 95.25 168 TYR A N 1
ATOM 1209 C CA . TYR A 1 168 ? -10.978 0.700 15.736 1.00 95.25 168 TYR A CA 1
ATOM 1210 C C . TYR A 1 168 ? -12.128 -0.279 15.538 1.00 95.25 168 TYR A C 1
ATOM 1212 O O . TYR A 1 168 ? -13.287 0.121 15.421 1.00 95.25 168 TYR A O 1
ATOM 1220 N N . ARG A 1 169 ? -11.816 -1.574 15.527 1.00 96.31 169 ARG A N 1
ATOM 1221 C CA . ARG A 1 169 ? -12.811 -2.645 15.632 1.00 96.31 169 ARG A CA 1
ATOM 1222 C C . ARG A 1 169 ? -13.018 -2.976 17.103 1.00 96.31 169 ARG A C 1
ATOM 1224 O O . ARG A 1 169 ? -12.061 -3.343 17.785 1.00 96.31 169 ARG A O 1
ATOM 1231 N N . ILE A 1 170 ? -14.254 -2.861 17.568 1.00 96.81 170 ILE A N 1
ATOM 1232 C CA . ILE A 1 170 ? -14.648 -3.139 18.950 1.00 96.81 170 ILE A CA 1
ATOM 1233 C C . ILE A 1 170 ? -15.331 -4.501 18.971 1.00 96.81 170 ILE A C 1
ATOM 1235 O O . ILE A 1 170 ? -16.273 -4.735 18.214 1.00 96.81 170 ILE A O 1
ATOM 1239 N N . TYR A 1 171 ? -14.859 -5.397 19.828 1.00 95.44 171 TYR A N 1
ATOM 1240 C CA . TYR A 1 171 ? -15.372 -6.753 19.985 1.00 95.44 171 TYR A CA 1
ATOM 1241 C C . TYR A 1 171 ? -16.006 -6.920 21.364 1.00 95.44 171 TYR A C 1
ATOM 1243 O O . TYR A 1 171 ? -15.471 -6.406 22.347 1.00 95.44 171 TYR A O 1
ATOM 1251 N N . LYS A 1 172 ? -17.108 -7.671 21.425 1.00 93.88 172 LYS A N 1
ATOM 1252 C CA . LYS A 1 172 ? -17.743 -8.156 22.655 1.00 93.88 172 LYS A CA 1
ATOM 1253 C C . LYS A 1 172 ? -17.753 -9.680 22.614 1.00 93.88 172 LYS A C 1
ATOM 1255 O O . LYS A 1 172 ? -18.337 -10.246 21.692 1.00 93.88 172 LYS A O 1
ATOM 1260 N N . ASP A 1 173 ? -17.102 -10.313 23.585 1.00 90.81 173 ASP A N 1
ATOM 1261 C CA . ASP A 1 173 ? -16.960 -11.774 23.672 1.00 90.81 173 ASP A CA 1
ATOM 1262 C C . ASP A 1 173 ? -16.475 -12.378 22.335 1.00 90.81 173 ASP A C 1
ATOM 1264 O O . ASP A 1 173 ? -17.061 -13.307 21.784 1.00 90.81 173 ASP A O 1
ATOM 1268 N N . ASP A 1 174 ? -15.432 -11.754 21.771 1.00 90.75 174 ASP A N 1
ATOM 1269 C CA . ASP A 1 174 ? -14.801 -12.057 20.475 1.00 90.75 174 ASP A CA 1
ATOM 1270 C C . ASP A 1 174 ? -15.663 -11.892 19.212 1.00 90.75 174 ASP A C 1
ATOM 1272 O O . ASP A 1 174 ? -15.158 -12.033 18.094 1.00 90.75 174 ASP A O 1
ATOM 1276 N N . VAL A 1 175 ? -16.920 -11.472 19.348 1.00 92.00 175 VAL A N 1
ATOM 1277 C CA . VAL A 1 175 ? -17.775 -11.083 18.221 1.00 92.00 175 VAL A CA 1
ATOM 1278 C C . VAL A 1 175 ? -17.593 -9.596 17.928 1.00 92.00 175 VAL A C 1
ATOM 1280 O O . VAL A 1 175 ? -17.613 -8.769 18.838 1.00 92.00 175 VAL A O 1
ATOM 1283 N N . LEU A 1 176 ? -17.416 -9.237 16.652 1.00 94.81 176 LEU A N 1
ATOM 1284 C CA . LEU A 1 176 ? -17.337 -7.835 16.236 1.00 94.81 176 LEU A CA 1
ATOM 1285 C C . LEU A 1 176 ? -18.648 -7.128 16.598 1.00 94.81 176 LEU A C 1
ATOM 1287 O O . LEU A 1 176 ? -19.700 -7.446 16.050 1.00 94.81 176 LEU A O 1
ATOM 1291 N N . LEU A 1 177 ? -18.561 -6.165 17.509 1.00 94.94 177 LEU A N 1
ATOM 1292 C CA . LEU A 1 177 ? -19.685 -5.343 17.930 1.00 94.94 177 LEU A CA 1
ATOM 1293 C C . LEU A 1 177 ? -19.881 -4.175 16.964 1.00 94.94 177 LEU A C 1
ATOM 1295 O O . LEU A 1 177 ? -20.986 -3.942 16.486 1.00 94.94 177 LEU A O 1
ATOM 1299 N N . THR A 1 178 ? -18.806 -3.436 16.684 1.00 96.75 178 THR A N 1
ATOM 1300 C CA . THR A 1 178 ? -18.848 -2.273 15.794 1.00 96.75 178 THR A CA 1
ATOM 1301 C C . THR A 1 178 ? -17.456 -1.896 15.283 1.00 96.75 178 THR A C 1
ATOM 1303 O O . THR A 1 178 ? -16.437 -2.448 15.704 1.00 96.75 178 THR A O 1
ATOM 1306 N N . THR A 1 179 ? -17.411 -0.936 14.363 1.00 96.25 179 THR A N 1
ATOM 1307 C CA . THR A 1 179 ? -16.194 -0.254 13.922 1.00 96.25 179 THR A CA 1
ATOM 1308 C C . THR A 1 179 ? -16.397 1.253 14.034 1.00 96.25 179 THR A C 1
ATOM 1310 O O . THR A 1 179 ? -17.397 1.772 13.544 1.00 96.25 179 THR A O 1
ATOM 1313 N N . VAL A 1 180 ? -15.449 1.951 14.656 1.00 96.31 180 VAL A N 1
ATOM 1314 C CA . VAL A 1 180 ? -15.452 3.418 14.804 1.00 96.31 180 VAL A CA 1
ATOM 1315 C C . VAL A 1 180 ? -14.247 4.029 14.091 1.00 96.31 1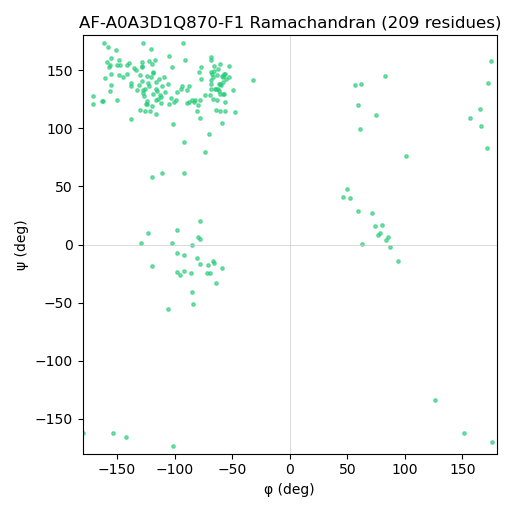80 VAL A C 1
ATOM 1317 O O . VAL A 1 180 ? -13.267 3.331 13.832 1.00 96.31 180 VAL A O 1
ATOM 1320 N N . ALA A 1 181 ? -14.312 5.320 13.754 1.00 95.12 181 ALA A N 1
ATOM 1321 C CA . ALA A 1 181 ? -13.190 6.032 13.140 1.00 95.12 181 ALA A CA 1
ATOM 1322 C C . ALA A 1 181 ? -11.965 6.069 14.074 1.00 95.12 181 ALA A C 1
ATOM 1324 O O . ALA A 1 181 ? -12.109 6.055 15.293 1.00 95.12 181 ALA A O 1
ATOM 1325 N N . GLY A 1 182 ? -10.759 6.130 13.505 1.00 92.31 182 GLY A N 1
ATOM 1326 C CA . GLY A 1 182 ? -9.493 6.102 14.253 1.00 92.31 182 GLY A CA 1
ATOM 1327 C C . GLY A 1 182 ? -9.256 7.327 15.139 1.00 92.31 182 GLY A C 1
ATOM 1328 O O . GLY A 1 182 ? -8.427 7.279 16.035 1.00 92.31 182 GLY A O 1
ATOM 1329 N N . THR A 1 183 ? -10.029 8.394 14.932 1.00 93.06 183 THR A N 1
ATOM 1330 C CA . THR A 1 183 ? -10.053 9.599 15.775 1.00 93.06 183 THR A CA 1
ATOM 1331 C C . THR A 1 183 ? -10.985 9.474 16.985 1.00 93.06 183 THR A C 1
ATOM 1333 O O . THR A 1 183 ? -11.159 10.440 17.720 1.00 93.06 183 THR A O 1
ATOM 1336 N N . ILE A 1 184 ? -11.672 8.339 17.150 1.00 95.50 184 ILE A N 1
ATOM 1337 C CA . ILE A 1 184 ? -12.568 8.078 18.278 1.00 95.50 184 ILE A CA 1
ATOM 1338 C C . ILE A 1 184 ? -11.822 7.249 19.319 1.00 95.50 184 ILE A C 1
ATOM 1340 O O . ILE A 1 184 ? -11.247 6.211 18.992 1.00 95.50 184 ILE A O 1
ATOM 1344 N N . ASN A 1 185 ? -11.891 7.686 20.574 1.00 95.62 185 ASN A N 1
ATOM 1345 C CA . ASN A 1 185 ? -11.288 7.029 21.734 1.00 95.62 185 ASN A CA 1
ATOM 1346 C C . ASN A 1 185 ? -12.305 6.684 22.846 1.00 95.62 185 ASN A C 1
ATOM 1348 O O . ASN A 1 185 ? -11.916 6.310 23.952 1.00 95.62 185 ASN A O 1
ATOM 1352 N N . SER A 1 186 ? -13.606 6.820 22.556 1.00 96.75 186 SER A N 1
ATOM 1353 C CA . SER A 1 186 ? -14.705 6.465 23.457 1.00 96.75 186 SER A CA 1
ATOM 1354 C C . SER A 1 186 ? -15.908 5.907 22.688 1.00 96.75 186 SER A C 1
ATOM 1356 O O . SER A 1 186 ? -16.194 6.337 21.568 1.00 96.75 186 SER A O 1
ATOM 1358 N N . TYR A 1 187 ? -16.612 4.933 23.267 1.00 97.38 187 TYR A N 1
ATOM 1359 C CA . TYR A 1 187 ? -17.810 4.333 22.678 1.00 97.38 187 TYR A CA 1
ATOM 1360 C C . TYR A 1 187 ? -18.780 3.833 23.752 1.00 97.38 187 TYR A C 1
ATOM 1362 O O . TYR A 1 187 ? -18.426 2.992 24.577 1.00 97.38 187 TYR A O 1
ATOM 1370 N N . GLU A 1 188 ? -20.029 4.300 23.698 1.00 96.81 188 GLU A N 1
A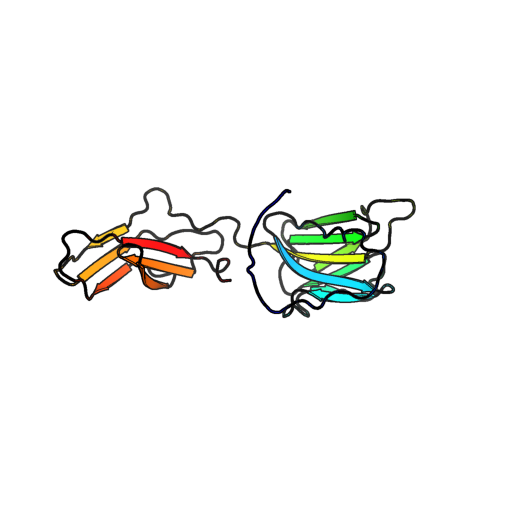TOM 1371 C CA . GLU A 1 188 ? -21.110 3.783 24.537 1.00 96.81 188 GLU A CA 1
ATOM 1372 C C . GLU A 1 188 ? -21.663 2.480 23.947 1.00 96.81 188 GLU A C 1
ATOM 1374 O O . GLU A 1 188 ? -22.265 2.447 22.868 1.00 96.81 188 GLU A O 1
ATOM 1379 N N . VAL A 1 189 ? -21.480 1.386 24.680 1.00 94.69 189 VAL A N 1
ATOM 1380 C CA . VAL A 1 189 ? -22.099 0.101 24.371 1.00 94.69 189 VAL A CA 1
ATOM 1381 C C . VAL A 1 189 ? -23.498 0.090 24.972 1.00 94.69 189 VAL A C 1
ATOM 1383 O O . VAL A 1 189 ? -23.659 0.247 26.178 1.00 94.69 189 VAL A O 1
ATOM 1386 N N . THR A 1 190 ? -24.511 -0.166 24.149 1.00 93.19 190 THR A N 1
ATOM 1387 C CA . THR A 1 190 ? -25.914 -0.273 24.575 1.00 93.19 190 THR A CA 1
ATOM 1388 C C . THR A 1 190 ? -26.494 -1.648 24.237 1.00 93.19 190 THR A C 1
ATOM 1390 O O . THR A 1 190 ? 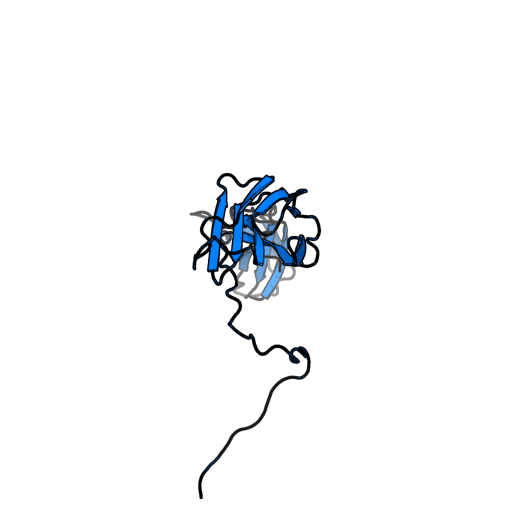-25.883 -2.448 23.524 1.00 93.19 190 THR A O 1
ATOM 1393 N N . GLY A 1 191 ? -27.675 -1.961 24.777 1.00 89.81 191 GLY A N 1
ATOM 1394 C CA . GLY A 1 191 ? -28.363 -3.229 24.507 1.00 89.81 191 GLY A CA 1
ATOM 1395 C C . GLY A 1 191 ? -27.699 -4.443 25.161 1.00 89.81 191 GLY A C 1
ATOM 1396 O O . GLY A 1 191 ? -27.797 -5.559 24.645 1.00 89.81 191 GLY A O 1
ATOM 1397 N N . LEU A 1 192 ? -26.999 -4.245 26.281 1.00 87.81 192 LEU A N 1
ATOM 1398 C CA . LEU A 1 192 ? -26.431 -5.351 27.046 1.00 87.81 192 LEU A CA 1
ATOM 1399 C C . LEU A 1 192 ? -27.548 -6.174 27.698 1.00 87.81 192 LEU A C 1
ATOM 1401 O O . LEU A 1 192 ? -28.478 -5.637 28.296 1.00 87.81 192 LEU A O 1
ATOM 1405 N N . SER A 1 193 ? -27.446 -7.495 27.590 1.00 82.25 193 SER A N 1
ATOM 1406 C CA . SER A 1 193 ? -28.202 -8.421 28.430 1.00 82.25 193 SER A CA 1
ATOM 1407 C C . SER A 1 193 ? -27.531 -8.519 29.795 1.00 82.25 193 SER A C 1
ATOM 1409 O O . SER A 1 193 ? -26.302 -8.466 29.859 1.00 82.25 193 SER A O 1
ATOM 1411 N N . SER A 1 194 ? -28.305 -8.738 30.864 1.00 72.12 194 SER A N 1
ATOM 1412 C CA . SER A 1 194 ? -27.731 -8.928 32.198 1.00 72.12 194 SER A CA 1
ATOM 1413 C C . SER A 1 194 ? -26.771 -10.125 32.179 1.00 72.12 194 SER A C 1
ATOM 1415 O O . SER A 1 194 ? -27.196 -11.280 32.126 1.00 72.12 194 SER A O 1
ATOM 1417 N N . SER A 1 195 ? -25.476 -9.838 32.183 1.00 70.25 195 SER A N 1
ATOM 1418 C CA . SER A 1 195 ? -24.395 -10.810 32.247 1.00 70.25 195 SER A CA 1
ATOM 1419 C C . SER A 1 195 ? -23.526 -10.452 33.438 1.00 70.25 195 SER A C 1
ATOM 1421 O O . SER A 1 195 ? -23.345 -9.279 33.757 1.00 70.25 195 SER A O 1
ATOM 1423 N N . THR A 1 196 ? -22.990 -11.467 34.104 1.00 70.19 196 THR A N 1
ATOM 1424 C CA . THR A 1 196 ? -22.082 -11.278 35.238 1.00 70.19 196 THR A CA 1
ATOM 1425 C C . THR A 1 196 ? -20.669 -10.898 34.787 1.00 70.19 196 THR A C 1
ATOM 1427 O O . THR A 1 196 ? -19.889 -10.406 35.595 1.00 70.19 196 THR A O 1
ATOM 1430 N N . SER A 1 197 ? -20.326 -11.113 33.511 1.00 82.88 197 SER A N 1
ATOM 1431 C CA . SER A 1 197 ? -19.032 -10.743 32.934 1.00 82.88 197 SER A CA 1
ATOM 1432 C C . SER A 1 197 ? -19.155 -10.563 31.419 1.00 82.88 197 SER A C 1
ATOM 1434 O O . SER A 1 197 ? -19.748 -11.401 30.741 1.00 82.88 197 SER A O 1
ATOM 1436 N N . LEU A 1 198 ? -18.627 -9.458 30.894 1.00 87.50 198 LEU A N 1
ATOM 1437 C CA . LEU A 1 198 ? -18.530 -9.171 29.462 1.00 87.50 198 LEU A CA 1
ATOM 1438 C C . LEU A 1 198 ? -17.081 -8.817 29.155 1.00 87.50 198 LEU A C 1
ATOM 1440 O O . LEU A 1 198 ? -16.490 -8.009 29.874 1.00 87.50 198 LEU A O 1
ATOM 1444 N N . ASN A 1 199 ? -16.520 -9.396 28.096 1.00 92.06 199 ASN A N 1
ATOM 1445 C CA . ASN A 1 199 ? -15.153 -9.096 27.684 1.00 92.06 199 ASN A CA 1
ATOM 1446 C C . ASN A 1 199 ? -15.163 -8.195 26.454 1.00 92.06 199 ASN A C 1
ATOM 1448 O O . ASN A 1 199 ? -15.684 -8.569 25.401 1.00 92.06 199 ASN A O 1
ATOM 1452 N N . PHE A 1 200 ? -14.547 -7.022 26.581 1.00 94.44 200 PHE A N 1
ATOM 1453 C CA . PHE A 1 200 ? -14.348 -6.099 25.471 1.00 94.44 200 PHE A CA 1
ATOM 1454 C C . PHE A 1 200 ? -12.897 -6.111 25.010 1.00 94.44 200 PHE A C 1
ATOM 1456 O O . PHE A 1 200 ? -11.970 -6.124 25.819 1.00 94.44 200 PHE A O 1
ATOM 1463 N N . ARG A 1 201 ? -12.703 -6.086 23.692 1.00 95.19 201 ARG A N 1
ATOM 1464 C CA . ARG A 1 201 ? -11.381 -6.002 23.065 1.00 95.19 201 ARG A CA 1
ATOM 1465 C C . ARG A 1 201 ? -11.429 -5.041 21.895 1.00 95.19 201 ARG A C 1
ATOM 1467 O O . ARG A 1 201 ? -12.377 -5.061 21.113 1.00 95.19 201 ARG A O 1
ATOM 1474 N N . LEU A 1 202 ? -10.387 -4.233 21.751 1.00 96.25 202 LEU A N 1
ATOM 1475 C CA . LEU A 1 202 ? -10.215 -3.354 20.605 1.00 96.25 202 LEU A CA 1
ATOM 1476 C C . LEU A 1 202 ? -9.088 -3.855 19.713 1.00 96.25 202 LEU A C 1
ATOM 1478 O O . LEU A 1 202 ? -8.079 -4.376 20.189 1.00 96.25 202 LEU A O 1
ATOM 1482 N N . ARG A 1 203 ? -9.266 -3.675 18.406 1.00 93.62 203 ARG A N 1
ATOM 1483 C CA . ARG A 1 203 ? -8.205 -3.833 17.413 1.00 93.62 203 ARG A CA 1
ATOM 1484 C C . ARG A 1 203 ? -8.099 -2.548 16.579 1.00 93.62 203 ARG A C 1
ATOM 1486 O O . ARG A 1 203 ? -9.059 -2.252 15.861 1.00 93.62 203 ARG A O 1
ATOM 1493 N N . PRO A 1 204 ? -6.981 -1.807 16.646 1.00 90.94 204 PRO A N 1
ATOM 1494 C CA . PRO A 1 204 ? -6.679 -0.744 15.688 1.00 90.94 204 PRO A CA 1
ATOM 1495 C C . PRO A 1 204 ? -6.457 -1.323 14.286 1.00 90.94 204 PRO A C 1
ATOM 1497 O O . PRO A 1 204 ? -6.019 -2.464 14.148 1.00 90.94 204 PRO A O 1
ATOM 1500 N N . VAL A 1 205 ? -6.790 -0.550 13.254 1.00 84.81 205 VAL A N 1
ATOM 1501 C CA . VAL A 1 205 ? -6.622 -0.934 11.844 1.00 84.81 205 VAL A CA 1
ATOM 1502 C C . VAL A 1 205 ? -6.088 0.256 11.043 1.00 84.81 205 VAL A C 1
ATOM 1504 O O . VAL A 1 205 ? -6.585 1.381 11.185 1.00 84.81 205 VAL A O 1
ATOM 1507 N N . THR A 1 206 ? -5.111 0.004 10.173 1.00 81.25 206 THR A N 1
ATOM 1508 C CA . THR A 1 206 ? -4.470 1.011 9.304 1.00 81.25 206 THR A CA 1
ATOM 1509 C C . THR A 1 206 ? -5.139 1.109 7.935 1.00 81.25 206 THR A C 1
ATOM 1511 O O . THR A 1 206 ? -6.031 0.326 7.590 1.00 81.25 206 THR A O 1
ATOM 1514 N N . ALA A 1 207 ? -4.705 2.088 7.138 1.00 63.25 207 ALA A N 1
ATOM 1515 C CA . ALA A 1 207 ? -5.069 2.173 5.726 1.00 63.25 207 ALA A CA 1
ATOM 1516 C C . ALA A 1 207 ? -4.390 1.090 4.866 1.00 63.25 207 ALA A C 1
ATOM 1518 O O . ALA A 1 207 ? -4.834 0.861 3.747 1.00 63.25 207 ALA A O 1
ATOM 1519 N N . ALA A 1 208 ? -3.327 0.438 5.345 1.00 59.53 208 ALA A N 1
ATOM 1520 C CA . ALA A 1 208 ? -2.641 -0.617 4.600 1.00 59.53 208 ALA A CA 1
ATOM 1521 C C . ALA A 1 208 ? -3.280 -2.006 4.807 1.00 59.53 208 ALA A C 1
ATOM 1523 O O . ALA A 1 208 ? -3.207 -2.848 3.919 1.00 59.53 208 ALA A O 1
ATOM 1524 N N . GLU A 1 209 ? -3.988 -2.231 5.921 1.00 55.56 209 GLU A N 1
ATOM 1525 C CA . GLU A 1 209 ? -4.700 -3.490 6.214 1.00 55.56 209 GLU A CA 1
ATOM 1526 C C . GLU A 1 209 ? -6.056 -3.659 5.478 1.00 55.56 209 GLU A C 1
ATOM 1528 O O . GLU A 1 209 ? -6.800 -4.612 5.744 1.00 55.56 209 GLU A O 1
ATOM 1533 N N . ILE A 1 210 ? -6.435 -2.740 4.583 1.00 42.78 210 ILE A N 1
ATOM 1534 C CA . ILE A 1 210 ? -7.655 -2.856 3.763 1.00 42.78 210 ILE A CA 1
ATOM 1535 C C . ILE A 1 210 ? -7.322 -3.546 2.440 1.00 42.78 210 ILE A C 1
ATOM 1537 O O . ILE A 1 210 ? -6.993 -2.896 1.453 1.00 42.78 210 ILE A O 1
ATOM 1541 N N . GLY A 1 211 ? -7.396 -4.880 2.471 1.00 39.62 211 GLY A N 1
ATOM 1542 C CA . GLY A 1 211 ? -7.528 -5.726 1.282 1.00 39.62 211 GLY A CA 1
ATOM 1543 C C . GLY A 1 211 ? -8.914 -5.648 0.655 1.00 39.62 211 GLY A C 1
ATOM 1544 O O . GLY A 1 211 ? -9.890 -5.382 1.400 1.00 39.62 211 GLY A O 1
#

Nearest PDB structures (foldseek):
  1k85-assembly1_A  TM=8.484E-01  e=7.265E-04  Niallia circulans
  6q9m-assembly2_B  TM=3.891E-01  e=2.045E-04  Drosophila melanogaster
  2w1n-assembly1_A  TM=4.446E-01  e=2.089E-03  Clostridium perfringens
  5nkq-assembly1_F  TM=6.671E-01  e=1.157E-01  Homo sapiens
  3i84-assembly1_B  TM=6.413E-01  e=1.765E-01  Homo sapiens

pLDDT: mean 81.12, std 21.24, range [24.66, 98.56]

Radius of gyration: 26.06 Å; Cα contacts (8 Å, |Δi|>4): 430; chains: 1; bounding box: 58×69×64 Å

Mean predicted aligned error: 13.9 Å

Solvent-accessible surface area (backbone atoms only — not comparable to full-atom values): 12720 Å² total; per-residue (Å²): 132,89,81,84,90,82,87,90,83,85,87,84,88,88,75,97,77,88,89,87,73,99,73,78,66,79,78,82,74,78,84,76,63,88,58,46,41,83,47,35,30,27,39,40,56,97,39,40,78,41,82,71,37,52,86,90,34,82,72,43,55,42,76,38,89,89,37,41,34,58,32,37,38,38,40,36,82,54,54,31,26,33,42,37,34,28,20,65,92,39,54,28,78,48,76,40,88,75,54,37,44,58,55,74,54,53,32,74,70,28,49,63,94,70,73,61,36,50,36,44,33,40,37,37,18,24,58,40,67,56,82,58,81,69,41,71,52,93,88,58,52,78,48,79,42,83,71,56,74,37,33,34,31,38,39,42,57,75,59,47,38,81,69,38,46,53,24,33,39,36,24,49,73,85,40,81,71,50,73,46,55,40,89,58,49,66,49,77,47,68,83,45,69,88,62,99,76,84,50,76,49,78,44,73,38,44,78,78,75,66,125

Sequence (211 aa):
MLSSFKKGLVLTLAALFLLLSPWNTAAIEAELPEGTVEIAKFNCIDGQYVFERPAGNQGMVVIGPGADGDGGSFTASVPIAAVVVAGGGGFSCKTYSPPVTSGTFDNNGLPEEGSAPDIEYVIFARPLNDHAPPVWPAGSSLTASDTGSTCTTLEWTEATDDTGVTKYRIYKDDVLLTTVAGTINSYEVTGLSSSTSLNFRLRPVTAAEIG

Foldseek 3Di:
DDDDDDDDDDDDDDDPDDDDDPPPPPPPDDDDDPQKDWLWKWFADQFDTDTDDDPPSVPQKDFDPPGGQFWGKMFGPAFFQKKWWADPRGIDIDGDVVTDRMDIDGQPPYDDPDPRGGTRMMTTIDGNLFPDFWDQPPPKDWDWDPDDQFKIKIFIDQIDTSQAFQWKFKDKPNHGPDIDGSPDGMDMGGGDHRDPDIDIDIGTDGPSNPD